Protein AF-A0AAN8K383-F1 (afdb_monomer)

Nearest PDB structures (foldseek):
  5gu7-assembly1_C  TM=5.912E-01  e=1.611E-03  Homo sapiens
  2dj0-assembly1_A  TM=5.798E-01  e=1.601E-02  Homo sapiens
  5gu6-assembly1_A  TM=5.602E-01  e=1.919E-02  Homo sapiens
  5y4t-assembly1_A-2  TM=6.176E-01  e=1.176E-01  Saccharomyces cerevisiae YJM789
  5jyv-assembly1_B  TM=5.868E-01  e=9.808E-02  Thermosynechococcus vestitus BP-1

Organism: Patella caerulea (NCBI:txid87958)

Sequence (182 aa):
MYSIRYNLRQNQKCEEDHGMCSEFITSYVRDHIRLPVTHLTSVLFHTNNNPYKDNDLPVIIALVEPKHLEFNSTFLKILEDIGYEFYNRFMVVTLNVDMYPAWAGQFVPVGYTNTIQGNEESLLYVYPRLCIVNWNDHSHAAFYPSPHTDRTQFIFSKDAISKFLLDFLQQPNDYLIKTEHF

Foldseek 3Di:
DDPPPLPDDPPDDCVVPVPSVVVSVVVVCLLVVAQLEAEDDPCLLPDPVNSCLPLQAWEKEWEAAPVCVPPPHPNVVLSSVVSVVCVSHYHHYYYHCVVPVVVLVFQDFACLVVVVPPPDDFPSPDDGWIWIGGSVGPQKIFIVVHSPDDPVPRDDGSVVVVVVSVVCVVPVPVRIHGTNGD

Structure (mmCIF, N/CA/C/O backbone):
data_AF-A0AAN8K383-F1
#
_entry.id   AF-A0AAN8K383-F1
#
loop_
_atom_site.group_PDB
_atom_site.id
_atom_site.type_symbol
_atom_site.label_atom_id
_atom_site.label_alt_id
_atom_site.label_comp_id
_atom_site.label_asym_id
_atom_site.label_entity_id
_atom_site.label_seq_id
_atom_site.pdbx_PDB_ins_code
_atom_site.Cartn_x
_atom_site.Cartn_y
_atom_site.Cartn_z
_atom_site.occupancy
_atom_site.B_iso_or_equiv
_atom_site.auth_seq_id
_atom_site.auth_comp_id
_atom_site.auth_asym_id
_atom_site.auth_atom_id
_atom_site.pdbx_PDB_model_num
ATOM 1 N N . MET A 1 1 ? -20.132 2.564 1.387 1.00 40.38 1 MET A N 1
ATOM 2 C CA . MET A 1 1 ? -20.267 3.388 2.606 1.00 40.38 1 MET A CA 1
ATOM 3 C C . MET A 1 1 ? -20.806 2.501 3.712 1.00 40.38 1 MET A C 1
ATOM 5 O O . MET A 1 1 ? -21.998 2.247 3.728 1.00 40.38 1 MET A O 1
ATOM 9 N N . TYR A 1 2 ? -19.951 2.027 4.612 1.00 30.97 2 TYR A N 1
ATOM 10 C CA . TYR A 1 2 ? -20.392 1.565 5.927 1.00 30.97 2 TYR A CA 1
ATOM 11 C C . TYR A 1 2 ? -19.515 2.269 6.957 1.00 30.97 2 TYR A C 1
ATOM 13 O O . TYR A 1 2 ? -18.504 1.752 7.403 1.00 30.97 2 TYR A O 1
ATOM 21 N N . SER A 1 3 ? -19.887 3.505 7.299 1.00 35.06 3 SER A N 1
ATOM 22 C CA . SER A 1 3 ? -19.616 3.966 8.657 1.00 35.06 3 SER A CA 1
ATOM 23 C C . SER A 1 3 ? -20.512 3.088 9.520 1.00 35.06 3 SER A C 1
ATOM 25 O O . SER A 1 3 ? -21.735 3.252 9.488 1.00 35.06 3 SER A O 1
ATOM 27 N N . ILE A 1 4 ? -19.935 2.077 10.171 1.00 48.91 4 ILE A N 1
ATOM 28 C CA . ILE A 1 4 ? -20.670 1.291 11.156 1.00 48.91 4 ILE A CA 1
ATOM 29 C C . ILE A 1 4 ? -20.987 2.278 12.276 1.00 48.91 4 ILE A C 1
ATOM 31 O O . ILE A 1 4 ? -20.131 2.662 13.068 1.00 48.91 4 ILE A O 1
ATOM 35 N N . ARG A 1 5 ? -22.219 2.795 12.280 1.00 57.03 5 ARG A N 1
ATOM 36 C CA . ARG A 1 5 ? -22.712 3.594 13.395 1.00 57.03 5 ARG A CA 1
ATOM 37 C C . ARG A 1 5 ? -22.823 2.649 14.577 1.00 57.03 5 ARG A C 1
ATOM 39 O O . ARG A 1 5 ? -23.746 1.841 14.632 1.00 57.03 5 ARG A O 1
ATOM 46 N N . TYR A 1 6 ? -21.883 2.759 15.504 1.00 68.38 6 TYR A N 1
ATOM 47 C CA . TYR A 1 6 ? -21.994 2.122 16.804 1.00 68.38 6 TYR A CA 1
ATOM 48 C C . TYR A 1 6 ? -23.310 2.562 17.448 1.00 68.38 6 TYR A C 1
ATOM 50 O O . TYR A 1 6 ? -23.529 3.750 17.690 1.00 68.38 6 TYR A O 1
ATOM 58 N N . ASN A 1 7 ? -24.223 1.619 17.662 1.00 66.12 7 ASN A N 1
ATOM 59 C CA . ASN A 1 7 ? -25.546 1.913 18.195 1.00 66.12 7 ASN A CA 1
ATOM 60 C C . ASN A 1 7 ? -25.477 2.043 19.723 1.00 66.12 7 ASN A C 1
ATOM 62 O O . ASN A 1 7 ? -25.938 1.172 20.454 1.00 66.12 7 ASN A O 1
ATOM 66 N N . LEU A 1 8 ? -24.847 3.116 20.203 1.00 70.38 8 LEU A N 1
ATOM 67 C CA . LEU A 1 8 ? -24.782 3.449 21.622 1.00 70.38 8 LEU A CA 1
ATOM 68 C C . LEU A 1 8 ? -25.901 4.430 21.968 1.00 70.38 8 LEU A C 1
ATOM 70 O O . LEU A 1 8 ? -25.981 5.527 21.410 1.00 70.38 8 LEU A O 1
ATOM 74 N N . ARG A 1 9 ? -26.761 4.056 22.918 1.00 76.12 9 ARG A N 1
ATOM 75 C CA . ARG A 1 9 ? -27.724 4.999 23.498 1.00 76.12 9 ARG A CA 1
ATOM 76 C C . ARG A 1 9 ? -26.982 5.984 24.397 1.00 76.12 9 ARG A C 1
ATOM 78 O O . ARG A 1 9 ? -25.999 5.638 25.052 1.00 76.12 9 ARG A O 1
ATOM 85 N N . GLN A 1 10 ? -27.464 7.220 24.445 1.00 74.19 10 GLN A N 1
ATOM 86 C CA . GLN A 1 10 ? -26.892 8.241 25.315 1.00 74.19 10 GLN A CA 1
ATOM 87 C C . GLN A 1 10 ? -26.992 7.788 26.784 1.00 74.19 10 GLN A C 1
ATOM 89 O O . GLN A 1 10 ? -28.074 7.428 27.240 1.00 74.19 10 GLN A O 1
ATOM 94 N N . ASN A 1 11 ? -25.866 7.811 27.505 1.00 77.75 11 ASN A N 1
ATOM 95 C CA . ASN A 1 11 ? -25.718 7.366 28.901 1.00 77.75 11 ASN A CA 1
ATOM 96 C C . ASN A 1 11 ? -25.913 5.859 29.169 1.00 77.75 11 ASN A C 1
ATOM 98 O O . ASN A 1 11 ? -26.105 5.486 30.325 1.00 77.75 11 ASN A O 1
ATOM 102 N N . GLN A 1 12 ? -25.842 4.997 28.150 1.00 76.94 12 GLN A N 1
ATOM 103 C CA . GLN A 1 12 ? -25.865 3.545 28.351 1.00 76.94 12 GLN A CA 1
ATOM 104 C C . GLN A 1 12 ? -24.674 3.090 29.209 1.00 76.94 12 GLN A C 1
ATOM 106 O O . GLN A 1 12 ? -23.522 3.390 28.883 1.00 76.94 12 GLN A O 1
ATOM 111 N N . LYS A 1 13 ? -24.948 2.319 30.264 1.00 82.12 13 LYS A N 1
ATOM 112 C CA . LYS A 1 13 ? -23.923 1.613 31.040 1.00 82.12 13 LYS A CA 1
ATOM 113 C C . LYS A 1 13 ? -23.788 0.169 30.563 1.00 82.12 13 LYS A C 1
ATOM 115 O O . LYS A 1 13 ? -24.781 -0.463 30.205 1.00 82.12 13 LYS A O 1
ATOM 120 N N . CYS A 1 14 ? -22.576 -0.379 30.572 1.00 82.06 14 CYS A N 1
ATOM 121 C CA . CYS A 1 14 ? -22.372 -1.763 30.135 1.00 82.06 14 CYS A CA 1
ATOM 122 C C . CYS A 1 14 ? -22.978 -2.786 31.091 1.00 82.06 14 CYS A C 1
ATOM 124 O O . CYS A 1 14 ? -23.376 -3.863 30.662 1.00 82.06 14 CYS A O 1
ATOM 126 N N . GLU A 1 15 ? -23.108 -2.423 32.362 1.00 84.38 15 GLU A N 1
ATOM 127 C CA . GLU A 1 15 ? -23.760 -3.211 33.403 1.00 84.38 15 GLU A CA 1
ATOM 128 C C . GLU A 1 15 ? -25.266 -3.399 33.146 1.00 84.38 15 GLU A C 1
ATOM 130 O O . GLU A 1 15 ? -25.885 -4.290 33.720 1.00 84.38 15 GLU A O 1
ATOM 135 N N . GLU A 1 16 ? -25.868 -2.569 32.287 1.00 84.44 16 GLU A N 1
ATOM 136 C CA . GLU A 1 16 ? -27.292 -2.632 31.940 1.00 84.44 16 GLU A CA 1
ATOM 137 C C . GLU A 1 16 ? -27.561 -3.552 30.737 1.00 84.44 16 GLU A C 1
ATOM 139 O O . GLU A 1 16 ? -28.656 -4.099 30.622 1.00 84.44 16 GLU A O 1
ATOM 144 N N . ASP A 1 17 ? -26.575 -3.742 29.849 1.00 83.19 17 ASP A N 1
ATOM 145 C CA . ASP A 1 17 ? -26.666 -4.637 28.689 1.00 83.19 17 ASP A CA 1
ATOM 146 C C . ASP A 1 17 ? -25.274 -5.124 28.256 1.00 83.19 17 ASP A C 1
ATOM 148 O O . ASP A 1 17 ? -24.559 -4.493 27.469 1.00 83.19 17 ASP A O 1
ATOM 152 N N . HIS A 1 18 ? -24.892 -6.287 28.781 1.00 85.38 18 HIS A N 1
ATOM 153 C CA . HIS A 1 18 ? -23.581 -6.879 28.534 1.00 85.38 18 HIS A CA 1
ATOM 154 C C . HIS A 1 18 ? -23.421 -7.348 27.079 1.00 85.38 18 HIS A C 1
ATOM 156 O O . HIS A 1 18 ? -22.315 -7.301 26.542 1.00 85.38 18 HIS A O 1
ATOM 162 N N . GLY A 1 19 ? -24.507 -7.807 26.444 1.00 84.50 19 GLY A N 1
ATOM 163 C CA . GLY A 1 19 ? -24.477 -8.329 25.077 1.00 84.50 19 GLY A CA 1
ATOM 164 C C . GLY A 1 19 ? -24.179 -7.218 24.080 1.00 84.50 19 GLY A C 1
ATOM 165 O O . GLY A 1 19 ? -23.214 -7.306 23.321 1.00 84.50 19 GLY A O 1
ATOM 166 N N . MET A 1 20 ? -24.934 -6.122 24.165 1.00 82.56 20 MET A N 1
ATOM 167 C CA . MET A 1 20 ? -24.735 -4.965 23.296 1.00 82.56 20 MET A CA 1
ATOM 168 C C . MET A 1 20 ? -23.380 -4.286 23.539 1.00 82.56 20 MET A C 1
ATOM 170 O O . MET A 1 20 ? -22.695 -3.936 22.578 1.00 82.56 20 MET A O 1
ATOM 174 N N . CYS A 1 21 ? -22.924 -4.173 24.795 1.00 85.19 21 CYS A N 1
ATOM 175 C CA . CYS A 1 21 ? -21.574 -3.666 25.061 1.00 85.19 21 CYS A CA 1
ATOM 176 C C . CYS A 1 21 ? -20.477 -4.576 24.496 1.00 85.19 21 CYS A C 1
ATOM 178 O O . CYS A 1 21 ? -19.500 -4.073 23.943 1.00 85.19 21 CYS A O 1
ATOM 180 N N . SER A 1 22 ? -20.629 -5.900 24.588 1.00 85.38 22 SER A N 1
ATOM 181 C CA . SER A 1 22 ? -19.680 -6.842 23.988 1.00 85.38 22 SER A CA 1
ATOM 182 C C . SER A 1 22 ? -19.631 -6.695 22.465 1.00 85.38 22 SER A C 1
ATOM 184 O O . SER A 1 22 ? -18.544 -6.657 21.887 1.00 85.38 22 SER A O 1
ATOM 186 N N . GLU A 1 23 ? -20.781 -6.568 21.800 1.00 83.38 23 GLU A N 1
ATOM 187 C CA . GLU A 1 23 ? -20.857 -6.330 20.352 1.00 83.38 23 GLU A CA 1
ATOM 188 C C . GLU A 1 23 ? -20.237 -4.991 19.949 1.00 83.38 23 GLU A C 1
ATOM 190 O O . GLU A 1 23 ? -19.495 -4.928 18.963 1.00 83.38 23 GLU A O 1
ATOM 195 N N . PHE A 1 24 ? -20.487 -3.935 20.728 1.00 84.44 24 PHE A N 1
ATOM 196 C CA . PHE A 1 24 ? -19.882 -2.625 20.523 1.00 84.44 24 PHE A CA 1
ATOM 197 C C . PHE A 1 24 ? -18.359 -2.690 20.642 1.00 84.44 24 PHE A C 1
ATOM 199 O O . PHE A 1 24 ? -17.670 -2.300 19.705 1.00 84.44 24 PHE A O 1
ATOM 206 N N . ILE A 1 25 ? -17.829 -3.211 21.755 1.00 83.75 25 ILE A N 1
ATOM 207 C CA . ILE A 1 25 ? -16.381 -3.311 21.984 1.00 83.75 25 ILE A CA 1
ATOM 208 C C . ILE A 1 25 ? -15.742 -4.158 20.887 1.00 83.75 25 ILE A C 1
ATOM 210 O O . ILE A 1 25 ? -14.715 -3.772 20.339 1.00 83.75 25 ILE A O 1
ATOM 214 N N . THR A 1 26 ? -16.361 -5.283 20.524 1.00 82.44 26 THR A N 1
ATOM 215 C CA . THR A 1 26 ? -15.838 -6.158 19.469 1.00 82.44 26 THR A CA 1
ATOM 216 C C . THR A 1 26 ? -15.795 -5.438 18.124 1.00 82.44 26 THR A C 1
ATOM 218 O O . THR A 1 26 ? -14.784 -5.511 17.433 1.00 82.44 26 THR A O 1
ATOM 221 N N . SER A 1 27 ? -16.861 -4.722 17.760 1.00 77.00 27 SER A N 1
ATOM 222 C CA . SER A 1 27 ? -16.920 -3.943 16.517 1.00 77.00 27 SER A CA 1
ATOM 223 C C . SER A 1 27 ? -15.907 -2.798 16.524 1.00 77.00 27 SER A C 1
ATOM 225 O O . SER A 1 27 ? -15.136 -2.656 15.584 1.00 77.00 27 SER A O 1
ATOM 227 N N . TYR A 1 28 ? -15.833 -2.036 17.617 1.00 80.75 28 TYR A N 1
ATOM 228 C CA . TYR A 1 28 ? -14.876 -0.944 17.776 1.00 80.75 28 TYR A CA 1
ATOM 229 C C . TYR A 1 28 ? -13.433 -1.438 17.666 1.00 80.75 28 TYR A C 1
ATOM 231 O O . TYR A 1 28 ? -12.641 -0.871 16.917 1.00 80.75 28 TYR A O 1
ATOM 239 N N . VAL A 1 29 ? -13.094 -2.517 18.380 1.00 81.12 29 VAL A N 1
ATOM 240 C CA . VAL A 1 29 ? -11.767 -3.131 18.307 1.00 81.12 29 VAL A CA 1
ATOM 241 C C . VAL A 1 29 ? -11.497 -3.610 16.889 1.00 81.12 29 VAL A C 1
ATOM 243 O O . VAL A 1 29 ? -10.443 -3.282 16.371 1.00 81.12 29 VAL A O 1
ATOM 246 N N . ARG A 1 30 ? -12.422 -4.310 16.221 1.00 74.88 30 ARG A N 1
ATOM 247 C CA . ARG A 1 30 ? -12.230 -4.738 14.821 1.00 74.88 30 ARG A CA 1
ATOM 248 C C . ARG A 1 30 ? -11.945 -3.570 13.881 1.00 74.88 30 ARG A C 1
ATOM 250 O O . ARG A 1 30 ? -11.026 -3.667 13.075 1.00 74.88 30 ARG A O 1
ATOM 257 N N . ASP A 1 31 ? -12.662 -2.465 14.037 1.00 70.00 31 ASP A N 1
ATOM 258 C CA . ASP A 1 31 ? -12.496 -1.289 13.181 1.00 70.00 31 ASP A CA 1
ATOM 259 C C . ASP A 1 31 ? -11.184 -0.525 13.460 1.00 70.00 31 ASP A C 1
ATOM 261 O O . ASP A 1 31 ? -10.695 0.186 12.586 1.00 70.00 31 ASP A O 1
ATOM 265 N N . HIS A 1 32 ? -10.597 -0.673 14.658 1.00 75.50 32 HIS A N 1
ATOM 266 C CA . HIS A 1 32 ? -9.439 0.114 15.121 1.00 75.50 32 HIS A CA 1
ATOM 267 C C . HIS A 1 32 ? -8.211 -0.730 15.506 1.00 75.50 32 HIS A C 1
ATOM 269 O O . HIS A 1 32 ? -7.2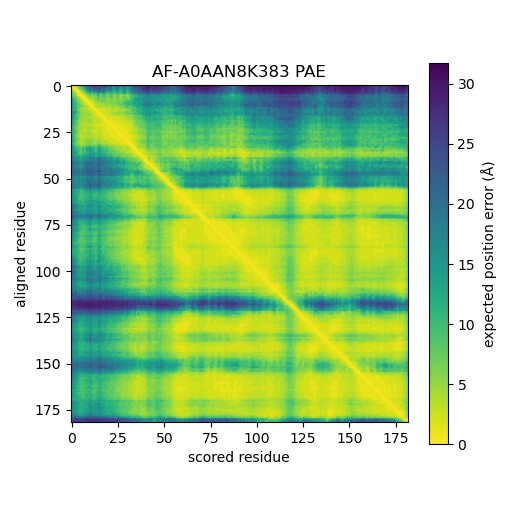17 -0.193 15.991 1.00 75.50 32 HIS A O 1
ATOM 275 N N . ILE A 1 33 ? -8.244 -2.049 15.301 1.00 77.56 33 ILE A N 1
ATOM 276 C CA . ILE A 1 33 ? -7.134 -2.957 15.641 1.00 77.56 33 ILE A CA 1
ATOM 277 C C . ILE A 1 33 ? -5.896 -2.697 14.777 1.00 77.56 33 ILE A C 1
ATOM 279 O O . ILE A 1 33 ? -4.781 -3.061 15.146 1.00 77.56 33 ILE A O 1
ATOM 283 N N . ARG A 1 34 ? -6.088 -2.073 13.611 1.00 75.25 34 ARG A N 1
ATOM 284 C CA . ARG A 1 34 ? -5.037 -1.838 12.629 1.00 75.25 34 ARG A CA 1
ATOM 285 C C . ARG A 1 34 ? -4.276 -0.556 12.936 1.00 75.25 34 ARG A C 1
ATOM 287 O O . ARG A 1 34 ? 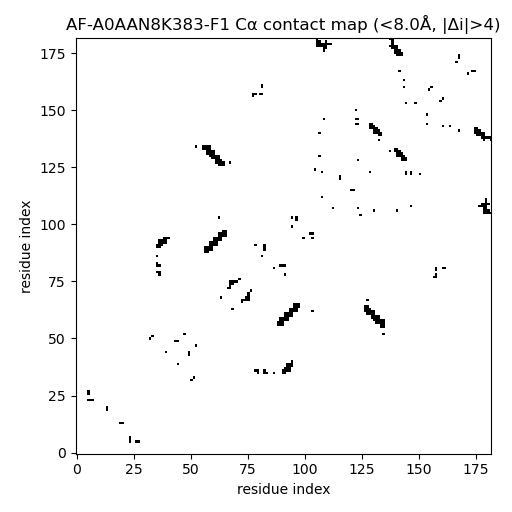-4.868 0.516 13.048 1.00 75.25 34 ARG A O 1
ATOM 294 N N . LEU A 1 35 ? -2.951 -0.642 12.957 1.00 81.31 35 LEU A N 1
ATOM 295 C CA . LEU A 1 35 ? -2.110 0.550 12.927 1.00 81.31 35 LEU A CA 1
ATOM 296 C C . LEU A 1 35 ? -2.244 1.259 11.565 1.00 81.31 35 LEU A C 1
ATOM 298 O O . LEU A 1 35 ? -2.378 0.583 10.543 1.00 81.31 35 LEU A O 1
ATOM 302 N N . PRO A 1 36 ? -2.178 2.601 11.509 1.00 81.62 36 PRO A N 1
ATOM 303 C CA . PRO A 1 36 ? -2.209 3.347 10.249 1.00 81.62 36 PRO A CA 1
ATOM 304 C C . PRO A 1 36 ? -1.191 2.836 9.227 1.00 81.62 36 PRO A C 1
ATOM 306 O O . PRO A 1 36 ? -1.518 2.723 8.050 1.00 81.62 36 PRO A O 1
ATOM 309 N N . VAL A 1 37 ? -0.000 2.456 9.703 1.00 83.12 37 VAL A N 1
ATOM 310 C CA . VAL A 1 37 ? 1.044 1.766 8.942 1.00 83.12 37 VAL A CA 1
ATOM 311 C C . VAL A 1 37 ? 1.487 0.540 9.736 1.00 83.12 37 VAL A C 1
ATOM 313 O O . VAL A 1 37 ? 1.820 0.646 10.914 1.00 83.12 37 VAL A O 1
ATOM 316 N N . THR A 1 38 ? 1.489 -0.632 9.104 1.00 85.12 38 THR A N 1
ATOM 317 C CA . THR A 1 38 ? 1.913 -1.894 9.732 1.00 85.12 38 THR A CA 1
ATOM 318 C C . THR A 1 38 ? 3.186 -2.429 9.074 1.00 85.12 38 THR A C 1
ATOM 320 O O . THR A 1 38 ? 3.345 -2.372 7.861 1.00 85.12 38 THR A O 1
ATOM 323 N N . HIS A 1 39 ? 4.118 -2.988 9.841 1.00 81.62 39 HIS A N 1
ATOM 324 C CA . HIS A 1 39 ? 5.274 -3.670 9.253 1.00 81.62 39 HIS A CA 1
ATOM 325 C C . HIS A 1 39 ? 4.887 -5.082 8.814 1.00 81.62 39 HIS A C 1
ATOM 327 O O . HIS A 1 39 ? 4.465 -5.899 9.635 1.00 81.62 39 HIS A O 1
ATOM 333 N N . LEU A 1 40 ? 5.031 -5.378 7.523 1.00 75.06 40 LEU A N 1
ATOM 334 C CA . LEU A 1 40 ? 4.766 -6.703 6.993 1.00 75.06 40 LEU A CA 1
ATOM 335 C C . LEU A 1 40 ? 5.961 -7.614 7.270 1.00 75.06 40 LEU A C 1
ATOM 337 O O . LEU A 1 40 ? 7.097 -7.345 6.879 1.00 75.06 40 LEU A O 1
ATOM 341 N N . THR A 1 41 ? 5.680 -8.730 7.929 1.00 70.19 41 THR A N 1
ATOM 342 C CA . THR A 1 41 ? 6.604 -9.857 8.045 1.00 70.19 41 THR A CA 1
ATOM 343 C C . THR A 1 41 ? 6.068 -11.011 7.208 1.00 70.19 41 THR A C 1
ATOM 345 O O . THR A 1 41 ? 4.859 -11.104 6.978 1.00 70.19 41 THR A O 1
ATOM 348 N N . SER A 1 42 ? 6.944 -11.928 6.793 1.00 65.00 42 SER A N 1
ATOM 349 C CA . SER A 1 42 ? 6.528 -13.146 6.077 1.00 65.00 42 SER A CA 1
ATOM 350 C C . SER A 1 42 ? 5.415 -13.914 6.820 1.00 65.00 42 SER A C 1
ATOM 352 O O . SER A 1 42 ? 4.475 -14.412 6.201 1.00 65.00 42 SER A O 1
ATOM 354 N N . VAL A 1 43 ? 5.455 -13.926 8.158 1.00 62.09 43 VAL A N 1
ATOM 355 C CA . VAL A 1 43 ? 4.458 -14.591 9.015 1.00 62.09 43 VAL A CA 1
ATOM 356 C C . VAL A 1 43 ? 3.078 -13.926 8.931 1.00 62.09 43 VAL A C 1
ATOM 358 O O . VAL A 1 43 ? 2.063 -14.621 8.881 1.00 62.09 43 VAL A O 1
ATOM 361 N N . LEU A 1 44 ? 3.011 -12.592 8.883 1.00 63.28 44 LEU A N 1
ATOM 362 C CA . LEU A 1 44 ? 1.735 -11.865 8.810 1.00 63.28 44 LEU A CA 1
ATOM 363 C C . LEU A 1 44 ? 1.025 -12.050 7.463 1.00 63.28 44 LEU A C 1
ATOM 365 O O . LEU A 1 44 ? -0.201 -12.018 7.409 1.00 63.28 44 LEU A O 1
ATOM 369 N N . PHE A 1 45 ? 1.769 -12.269 6.380 1.00 61.28 45 PHE A N 1
ATOM 370 C CA . PHE A 1 45 ? 1.186 -12.407 5.045 1.00 61.28 45 PHE A CA 1
ATOM 371 C C . PHE A 1 45 ? 0.566 -13.796 4.798 1.00 61.28 45 PHE A C 1
ATOM 373 O O . PHE A 1 45 ? -0.440 -13.908 4.107 1.00 61.28 45 PHE A O 1
ATOM 380 N N . HIS A 1 46 ? 1.122 -14.860 5.392 1.00 56.44 46 HIS A N 1
ATOM 381 C CA . HIS A 1 46 ? 0.658 -16.242 5.171 1.00 56.44 46 HIS A CA 1
ATOM 382 C C . HIS A 1 46 ? -0.274 -16.802 6.248 1.00 56.44 46 HIS A C 1
ATOM 384 O O . HIS A 1 46 ? -0.742 -17.938 6.142 1.00 56.44 46 HIS A O 1
ATOM 390 N N . THR A 1 47 ? -0.544 -16.050 7.310 1.00 57.75 47 THR A N 1
ATOM 391 C CA . THR A 1 47 ? -1.416 -16.528 8.381 1.00 57.75 47 THR A CA 1
ATOM 392 C C . THR A 1 47 ? -2.881 -16.304 8.017 1.00 57.75 47 THR A C 1
ATOM 394 O O . THR A 1 47 ? -3.346 -15.181 7.863 1.00 57.75 47 THR A O 1
ATOM 397 N N . ASN A 1 48 ? -3.654 -17.393 7.951 1.00 55.75 48 ASN A N 1
ATOM 398 C CA . ASN A 1 48 ? -5.118 -17.331 7.822 1.00 55.75 48 ASN A CA 1
ATOM 399 C C . ASN A 1 48 ? -5.800 -16.598 8.989 1.00 55.75 48 ASN A C 1
ATOM 401 O O . ASN A 1 48 ? -6.947 -16.191 8.846 1.00 55.75 48 ASN A O 1
ATOM 405 N N . ASN A 1 49 ? -5.083 -16.419 10.102 1.00 55.78 49 ASN A N 1
ATOM 406 C CA . ASN A 1 49 ? -5.502 -15.651 11.272 1.00 55.78 49 ASN A CA 1
ATOM 407 C C . ASN A 1 49 ? -5.053 -14.184 11.207 1.00 55.78 49 ASN A C 1
ATOM 409 O O . ASN A 1 49 ? -4.983 -13.529 12.245 1.00 55.78 49 ASN A O 1
ATOM 413 N N . ASN A 1 50 ? -4.682 -13.673 10.028 1.00 64.06 50 ASN A N 1
ATOM 414 C CA . ASN A 1 50 ? -4.373 -12.261 9.890 1.00 64.06 50 ASN A CA 1
ATOM 415 C C . ASN A 1 50 ? -5.639 -11.452 10.249 1.00 64.06 50 ASN A C 1
ATOM 417 O O . ASN A 1 50 ? -6.644 -11.575 9.544 1.00 64.06 50 ASN A O 1
ATOM 421 N N . PRO A 1 51 ? -5.607 -10.625 11.314 1.00 62.78 51 PRO A N 1
ATOM 422 C CA . PRO A 1 51 ? -6.775 -9.876 11.780 1.00 62.78 51 PRO A CA 1
ATOM 423 C C . PRO A 1 51 ? -7.283 -8.853 10.754 1.00 62.78 51 PRO A C 1
ATOM 425 O O . PRO A 1 51 ? -8.350 -8.279 10.937 1.00 62.78 51 PRO A O 1
ATOM 428 N N . TYR A 1 52 ? -6.528 -8.617 9.680 1.00 62.97 52 TYR A N 1
ATOM 429 C CA . TYR A 1 52 ? -6.854 -7.687 8.607 1.00 62.97 52 TYR A CA 1
ATOM 430 C C . TYR A 1 52 ? -7.493 -8.356 7.380 1.00 62.97 52 TYR A C 1
ATOM 432 O O . TYR A 1 52 ? -7.920 -7.649 6.470 1.00 62.97 52 TYR A O 1
ATOM 440 N N . LYS A 1 53 ? -7.573 -9.695 7.349 1.00 62.66 53 LYS A N 1
ATOM 441 C CA . LYS A 1 53 ? -8.096 -10.476 6.215 1.00 62.66 53 LYS A CA 1
ATOM 442 C C . LYS A 1 53 ? -9.556 -10.149 5.878 1.00 62.66 53 LYS A C 1
ATOM 444 O O . LYS A 1 53 ? -9.927 -10.191 4.713 1.00 62.66 53 LYS A O 1
ATOM 449 N N . ASP A 1 54 ? -10.353 -9.787 6.880 1.00 62.28 54 ASP A N 1
ATOM 450 C CA . ASP A 1 54 ? -11.796 -9.563 6.727 1.00 62.28 54 ASP A CA 1
ATOM 451 C C . ASP A 1 54 ? -12.153 -8.170 6.177 1.00 62.28 54 ASP A C 1
ATOM 453 O O . ASP A 1 54 ? -13.326 -7.880 5.952 1.00 62.28 54 ASP A O 1
ATOM 457 N N . ASN A 1 55 ? -11.168 -7.288 5.966 1.00 66.62 55 ASN A N 1
ATOM 458 C CA . ASN A 1 55 ? -11.444 -5.893 5.621 1.00 66.62 55 ASN A CA 1
ATOM 459 C C . ASN A 1 55 ? -11.661 -5.636 4.119 1.00 66.62 55 ASN A C 1
ATOM 461 O O . ASN A 1 55 ? -12.056 -4.525 3.781 1.00 66.62 55 ASN A O 1
ATOM 465 N N . ASP A 1 56 ? -11.409 -6.599 3.219 1.00 76.44 56 ASP A N 1
ATOM 466 C CA . ASP A 1 56 ? -11.522 -6.465 1.744 1.00 76.44 56 ASP A CA 1
ATOM 467 C C . ASP A 1 56 ? -10.855 -5.200 1.142 1.00 76.44 56 ASP A C 1
ATOM 469 O O . ASP A 1 56 ? -11.060 -4.850 -0.023 1.00 76.44 56 ASP A O 1
ATOM 473 N N . LEU A 1 57 ? -10.024 -4.499 1.921 1.00 86.69 57 LEU A N 1
ATOM 474 C CA . LEU A 1 57 ? -9.370 -3.268 1.507 1.00 86.69 57 LEU A CA 1
ATOM 475 C C . LEU A 1 57 ? -8.137 -3.598 0.658 1.00 86.69 57 LEU A C 1
ATOM 477 O O . LEU A 1 57 ? -7.359 -4.485 1.027 1.00 86.69 57 LEU A O 1
ATOM 481 N N . PRO A 1 58 ? -7.887 -2.844 -0.426 1.00 91.06 58 PRO A N 1
ATOM 482 C CA . PRO A 1 58 ? -6.626 -2.928 -1.145 1.00 91.06 58 PRO A CA 1
ATOM 483 C C . PRO A 1 58 ? -5.450 -2.587 -0.220 1.00 91.06 58 PRO A C 1
ATOM 485 O O . PRO A 1 58 ? -5.541 -1.731 0.668 1.00 91.06 58 PRO A O 1
ATOM 488 N N . VAL A 1 59 ? -4.327 -3.264 -0.432 1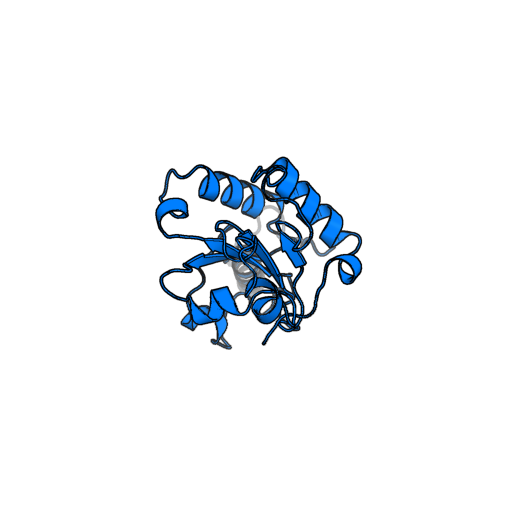.00 90.44 59 VAL A N 1
ATOM 489 C CA . VAL A 1 59 ? -3.122 -3.160 0.389 1.00 90.44 59 VAL A CA 1
ATOM 490 C C . VAL A 1 59 ? -2.071 -2.349 -0.348 1.00 90.44 59 VAL A C 1
ATOM 492 O O . VAL A 1 59 ? -1.597 -2.750 -1.406 1.00 90.44 59 VAL A O 1
ATOM 495 N N . ILE A 1 60 ? -1.674 -1.226 0.241 1.00 93.69 60 ILE A N 1
ATOM 496 C CA . ILE A 1 60 ? -0.486 -0.468 -0.134 1.00 93.69 60 ILE A CA 1
ATOM 497 C C . ILE A 1 60 ? 0.715 -1.144 0.521 1.00 93.69 60 ILE A C 1
ATOM 499 O O . ILE A 1 60 ? 0.872 -1.096 1.739 1.00 93.69 60 ILE A O 1
ATOM 503 N N . ILE A 1 61 ? 1.579 -1.747 -0.284 1.00 93.00 61 ILE A N 1
ATOM 504 C CA . ILE A 1 61 ? 2.861 -2.310 0.127 1.00 93.00 61 ILE A CA 1
ATOM 505 C C . ILE A 1 61 ? 3.954 -1.301 -0.221 1.00 93.00 61 ILE A C 1
ATOM 507 O O . ILE A 1 61 ? 4.279 -1.091 -1.389 1.00 93.00 61 ILE A O 1
ATOM 511 N N . ALA A 1 62 ? 4.537 -0.681 0.797 1.00 94.62 62 ALA A N 1
ATOM 512 C CA . ALA A 1 62 ? 5.712 0.163 0.675 1.00 94.62 62 ALA A CA 1
ATOM 513 C C . ALA A 1 62 ? 6.985 -0.690 0.737 1.00 94.62 62 ALA A C 1
ATOM 515 O O . ALA A 1 62 ? 7.360 -1.175 1.804 1.00 94.62 62 ALA A O 1
ATOM 516 N N . LEU A 1 63 ? 7.657 -0.861 -0.400 1.00 93.06 63 LEU A N 1
ATOM 517 C CA . LEU A 1 63 ? 8.939 -1.553 -0.496 1.00 93.06 63 LEU A CA 1
ATOM 518 C C . LEU A 1 63 ? 10.065 -0.564 -0.223 1.00 93.06 63 LEU A C 1
ATOM 520 O O . LEU A 1 63 ? 10.219 0.425 -0.946 1.00 93.06 63 LEU A O 1
ATOM 524 N N . VAL A 1 64 ? 10.818 -0.812 0.845 1.00 93.38 64 VAL A N 1
ATOM 525 C CA . VAL A 1 64 ? 11.745 0.171 1.406 1.00 93.38 64 VAL A CA 1
ATOM 526 C C . VAL A 1 64 ? 13.014 -0.457 1.966 1.00 93.38 64 VAL A C 1
ATOM 528 O O . VAL A 1 64 ? 12.995 -1.556 2.520 1.00 93.38 64 VAL A O 1
ATOM 531 N N . GLU A 1 65 ? 14.114 0.286 1.873 1.00 92.81 65 GLU A N 1
ATOM 532 C CA . GLU A 1 65 ? 15.358 -0.017 2.585 1.00 92.81 65 GLU A CA 1
ATOM 533 C C . GLU A 1 65 ? 15.245 0.355 4.079 1.00 92.81 65 GLU A C 1
ATOM 535 O O . GLU A 1 65 ? 14.524 1.301 4.422 1.00 92.81 65 GLU A O 1
ATOM 540 N N . PRO A 1 66 ? 15.998 -0.309 4.979 1.00 89.69 66 PRO A N 1
ATOM 541 C CA . PRO A 1 66 ? 15.931 -0.084 6.426 1.00 89.69 66 PRO A CA 1
ATOM 542 C C . PRO A 1 66 ? 16.104 1.38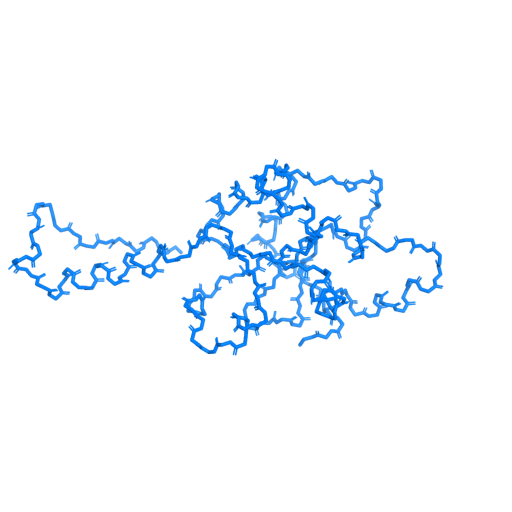0 6.850 1.00 89.69 66 PRO A C 1
ATOM 544 O O . PRO A 1 66 ? 15.402 1.845 7.744 1.00 89.69 66 PRO A O 1
ATOM 547 N N . LYS A 1 67 ? 16.984 2.132 6.175 1.00 89.88 67 LYS A N 1
ATOM 548 C CA . LYS A 1 67 ? 17.245 3.557 6.460 1.00 89.88 67 LYS A CA 1
ATOM 549 C C . LYS A 1 67 ? 15.992 4.437 6.334 1.00 89.88 67 LYS A C 1
ATOM 551 O O . LYS A 1 67 ? 15.869 5.464 6.994 1.00 89.88 67 LYS A O 1
ATOM 556 N N . HIS A 1 68 ? 15.039 4.034 5.489 1.00 89.00 68 HIS A N 1
ATOM 557 C CA . HIS A 1 68 ? 13.770 4.737 5.290 1.00 89.00 68 HIS A CA 1
ATOM 558 C C . HIS A 1 68 ? 12.692 4.328 6.303 1.00 89.00 68 HIS A C 1
ATOM 560 O O . HIS A 1 68 ? 11.613 4.907 6.294 1.00 89.00 68 HIS A O 1
ATOM 566 N N . LEU A 1 69 ? 12.967 3.358 7.179 1.00 87.69 69 LEU A N 1
ATOM 567 C CA . LEU A 1 69 ? 12.079 2.934 8.267 1.00 87.69 69 LEU A CA 1
ATOM 568 C C . LEU A 1 69 ? 12.504 3.479 9.633 1.00 87.69 69 LEU A C 1
ATOM 570 O O . LEU A 1 69 ? 11.864 3.190 10.641 1.00 87.69 69 LEU A O 1
ATOM 574 N N . GLU A 1 70 ? 13.571 4.273 9.689 1.00 89.25 70 GLU A N 1
ATOM 575 C CA . GLU A 1 70 ? 13.974 4.938 10.921 1.00 89.25 70 GLU A CA 1
ATOM 576 C C . GLU A 1 70 ? 12.878 5.902 11.397 1.00 89.25 70 GLU A C 1
ATOM 578 O O . GLU A 1 70 ? 12.256 6.603 10.592 1.00 89.25 70 GLU A O 1
ATOM 583 N N . PHE A 1 71 ? 12.686 5.973 12.719 1.00 78.56 71 PHE A N 1
ATOM 584 C CA . PHE A 1 71 ? 11.596 6.694 13.397 1.00 78.56 71 PHE A CA 1
ATOM 585 C C . PHE A 1 71 ? 11.413 8.155 12.946 1.00 78.56 71 PHE A C 1
ATOM 587 O O . PHE A 1 71 ? 10.315 8.697 12.997 1.00 78.56 71 PHE A O 1
ATOM 594 N N . ASN A 1 72 ? 12.481 8.811 12.490 1.00 83.94 72 ASN A N 1
ATOM 595 C CA . ASN A 1 72 ? 12.444 10.210 12.068 1.00 83.94 72 ASN A CA 1
ATOM 596 C C . ASN A 1 72 ? 12.592 10.429 10.564 1.00 83.94 72 ASN A C 1
ATOM 598 O O . ASN A 1 72 ? 12.665 11.585 10.136 1.00 83.94 72 ASN A O 1
ATOM 602 N N . SER A 1 73 ? 12.621 9.359 9.771 1.00 91.75 73 SER A N 1
ATOM 603 C CA . SER A 1 73 ? 12.749 9.475 8.325 1.00 91.75 73 SER A CA 1
ATOM 604 C C . SER A 1 73 ? 11.563 10.247 7.734 1.00 91.75 73 SER A C 1
ATOM 606 O O . SER A 1 73 ? 10.403 10.062 8.113 1.00 91.75 73 SER A O 1
ATOM 608 N N . THR A 1 74 ? 11.852 11.136 6.781 1.00 91.88 74 THR A N 1
ATOM 609 C CA . THR A 1 74 ? 10.813 11.893 6.065 1.00 91.88 74 THR A CA 1
ATOM 610 C C . THR A 1 74 ? 9.838 10.956 5.355 1.00 91.88 74 THR A C 1
ATOM 612 O O . THR A 1 74 ? 8.642 11.226 5.316 1.00 91.88 74 THR A O 1
ATOM 615 N N . PHE A 1 75 ? 10.342 9.831 4.841 1.00 91.69 75 PHE A N 1
ATOM 616 C CA . PHE A 1 75 ? 9.530 8.807 4.196 1.00 91.69 75 PHE A CA 1
ATOM 617 C C . PHE A 1 75 ? 8.460 8.245 5.138 1.00 91.69 75 PHE A C 1
ATOM 619 O O . PHE A 1 75 ? 7.283 8.251 4.783 1.00 91.69 75 PHE A O 1
ATOM 626 N N . LEU A 1 76 ? 8.852 7.790 6.335 1.00 91.62 76 LEU A N 1
ATOM 627 C CA . LEU A 1 76 ? 7.919 7.156 7.262 1.00 91.62 76 LEU A CA 1
ATOM 628 C C . LEU A 1 76 ? 6.831 8.136 7.709 1.00 91.62 76 LEU A C 1
ATOM 630 O O . LEU A 1 76 ? 5.664 7.770 7.707 1.00 91.62 76 LEU A O 1
ATOM 634 N N . LYS A 1 77 ? 7.188 9.400 7.966 1.00 93.25 77 LYS A N 1
ATOM 635 C CA . LYS A 1 77 ? 6.221 10.459 8.307 1.00 93.25 77 LYS A CA 1
ATOM 636 C C . LYS A 1 77 ? 5.192 10.690 7.200 1.00 93.25 77 LYS A C 1
ATOM 638 O O . LYS A 1 77 ? 4.004 10.802 7.480 1.00 93.25 77 LYS A O 1
ATOM 643 N N . ILE A 1 78 ? 5.633 10.728 5.939 1.00 94.75 78 ILE A N 1
ATOM 644 C CA . ILE A 1 78 ? 4.720 10.831 4.791 1.00 94.75 78 ILE A CA 1
ATOM 645 C C . ILE A 1 78 ? 3.801 9.606 4.736 1.00 94.75 78 ILE A C 1
ATOM 647 O O . ILE A 1 78 ? 2.602 9.747 4.510 1.00 94.75 78 ILE A O 1
ATOM 651 N N . LEU A 1 79 ? 4.344 8.407 4.946 1.00 94.56 79 LEU A N 1
ATOM 652 C CA . LEU A 1 79 ? 3.565 7.176 4.883 1.00 94.56 79 LEU A CA 1
ATOM 653 C C . LEU A 1 79 ? 2.546 7.069 6.028 1.00 94.56 79 LEU A C 1
ATOM 655 O O . LEU A 1 79 ? 1.436 6.597 5.800 1.00 94.56 79 LEU A O 1
ATOM 659 N N . GLU A 1 80 ? 2.890 7.532 7.231 1.00 93.38 80 GLU A N 1
ATOM 660 C CA . GLU A 1 80 ? 1.974 7.630 8.373 1.00 93.38 80 GLU A CA 1
ATOM 661 C C . GLU A 1 80 ? 0.824 8.594 8.086 1.00 93.38 80 GLU A C 1
ATOM 663 O O . GLU A 1 80 ? -0.337 8.227 8.262 1.00 93.38 80 GLU A O 1
ATOM 668 N N . ASP A 1 81 ? 1.131 9.783 7.566 1.00 94.75 81 ASP A N 1
ATOM 669 C CA . ASP A 1 81 ? 0.137 10.761 7.124 1.00 94.75 81 ASP A CA 1
ATOM 670 C C . ASP A 1 81 ? -0.843 10.161 6.105 1.00 94.75 81 ASP A C 1
ATOM 672 O O . ASP A 1 81 ? -2.059 10.321 6.237 1.00 94.75 81 ASP A O 1
ATOM 676 N N . ILE A 1 82 ? -0.320 9.431 5.114 1.00 95.19 82 ILE A N 1
ATOM 677 C CA . ILE A 1 82 ? -1.124 8.695 4.131 1.00 95.19 82 ILE A CA 1
ATOM 678 C C . ILE A 1 82 ? -1.956 7.603 4.815 1.00 95.19 82 ILE A C 1
ATOM 680 O O . ILE A 1 82 ? -3.144 7.464 4.529 1.00 95.19 82 ILE A O 1
ATOM 684 N N . GLY A 1 83 ? -1.367 6.849 5.746 1.00 92.12 83 GLY A N 1
ATOM 685 C CA . GLY A 1 83 ? -2.052 5.809 6.511 1.00 92.12 83 GLY A CA 1
ATOM 686 C C . GLY A 1 83 ? -3.241 6.338 7.312 1.00 92.12 83 GLY A C 1
ATOM 687 O O . GLY A 1 83 ? -4.284 5.685 7.354 1.00 92.12 83 GLY A O 1
ATOM 688 N N . TYR A 1 84 ? -3.125 7.534 7.894 1.00 91.88 84 TYR A N 1
ATOM 689 C CA . TYR A 1 84 ? -4.236 8.210 8.566 1.00 91.88 84 TYR A CA 1
ATOM 690 C C . TYR A 1 84 ? -5.282 8.734 7.576 1.00 91.88 84 TYR A C 1
ATOM 692 O O . TYR A 1 84 ? -6.475 8.483 7.748 1.00 91.88 84 TYR A O 1
ATOM 700 N N . GLU A 1 85 ? -4.859 9.435 6.522 1.00 94.50 85 GLU A N 1
ATOM 701 C CA . GLU A 1 85 ? -5.761 10.044 5.532 1.00 94.50 85 GLU A CA 1
ATOM 702 C C . GLU A 1 85 ? -6.594 8.999 4.770 1.00 94.50 85 GLU A C 1
ATOM 704 O O . GLU A 1 85 ? -7.760 9.221 4.427 1.00 94.50 85 GLU A O 1
ATOM 709 N N . PHE A 1 86 ? -6.011 7.828 4.523 1.00 93.12 86 PHE A N 1
ATOM 710 C CA . PHE A 1 86 ? -6.615 6.751 3.748 1.00 93.12 86 PHE A CA 1
ATOM 711 C C . PHE A 1 86 ? -6.995 5.530 4.589 1.00 93.12 86 PHE A C 1
ATOM 713 O O . PHE A 1 86 ? -7.269 4.467 4.027 1.00 93.12 86 PHE A O 1
ATOM 720 N N . TYR A 1 87 ? -7.086 5.684 5.913 1.00 88.50 87 TYR A N 1
ATOM 721 C CA . TYR A 1 87 ? -7.286 4.578 6.850 1.00 88.50 87 TYR A CA 1
ATOM 722 C C . TYR A 1 87 ? -8.458 3.658 6.458 1.00 88.50 87 TYR A C 1
ATOM 724 O O . TYR A 1 87 ? -8.305 2.446 6.346 1.00 88.50 87 TYR A O 1
ATOM 732 N N . ASN A 1 88 ? -9.609 4.229 6.105 1.00 86.75 88 ASN A N 1
ATOM 733 C CA . ASN A 1 88 ? -10.807 3.456 5.744 1.00 86.75 88 ASN A CA 1
ATOM 734 C C . ASN A 1 88 ? -10.861 3.013 4.269 1.00 86.75 88 ASN A C 1
ATOM 736 O O . ASN A 1 88 ? -11.906 2.561 3.807 1.00 86.75 88 ASN A O 1
ATOM 740 N N . ARG A 1 89 ? -9.792 3.227 3.493 1.00 91.25 89 ARG A N 1
ATOM 741 C CA . ARG A 1 89 ? -9.764 2.992 2.036 1.00 91.25 89 ARG A CA 1
ATOM 742 C C . ARG A 1 89 ? -8.659 2.040 1.601 1.00 91.25 89 ARG A C 1
ATOM 744 O O . ARG A 1 89 ? -8.830 1.346 0.608 1.00 91.25 89 ARG A O 1
ATOM 751 N N . PHE A 1 90 ? -7.562 1.994 2.347 1.00 91.00 90 PHE A N 1
ATOM 752 C CA . PHE A 1 90 ? -6.431 1.116 2.084 1.00 91.00 90 PHE A CA 1
ATOM 753 C C . PHE A 1 90 ? -5.891 0.535 3.382 1.00 91.00 90 PHE A C 1
ATOM 755 O O . PHE A 1 90 ? -6.058 1.129 4.445 1.00 91.00 90 PHE A O 1
ATOM 762 N N . MET A 1 91 ? 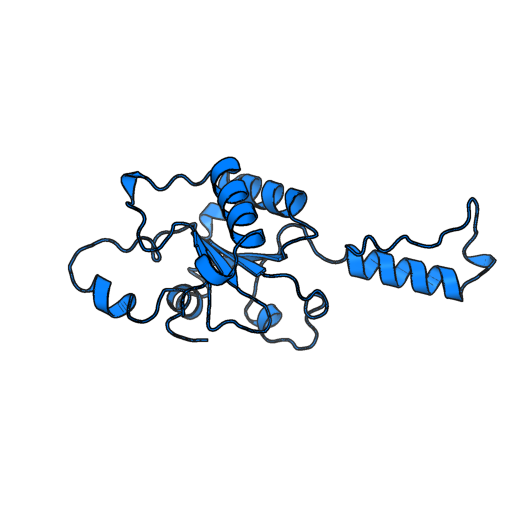-5.200 -0.596 3.289 1.00 89.00 91 MET A N 1
ATOM 763 C CA . MET A 1 91 ? -4.278 -1.062 4.326 1.00 89.00 91 MET A CA 1
ATOM 764 C C . MET A 1 91 ? -2.871 -0.626 3.951 1.00 89.00 91 MET A C 1
ATOM 766 O O . MET A 1 91 ? -2.441 -0.919 2.844 1.00 89.00 91 MET A O 1
ATOM 770 N N . VAL A 1 92 ? -2.145 0.052 4.838 1.00 91.44 92 VAL A N 1
ATOM 771 C CA . VAL A 1 92 ? -0.765 0.460 4.547 1.00 91.44 92 VAL A CA 1
ATOM 772 C C . VAL A 1 92 ? 0.195 -0.448 5.284 1.00 91.44 92 VAL A C 1
ATOM 774 O O . VAL A 1 92 ? 0.154 -0.557 6.513 1.00 91.44 92 VAL A O 1
ATOM 777 N N . VAL A 1 93 ? 1.071 -1.096 4.526 1.00 91.00 93 VAL A N 1
ATOM 778 C CA . VAL A 1 93 ? 2.120 -1.949 5.061 1.00 91.00 93 VAL A CA 1
ATOM 779 C C . VAL A 1 93 ? 3.486 -1.570 4.511 1.00 91.00 93 VAL A C 1
ATOM 781 O O . VAL A 1 93 ? 3.602 -1.055 3.405 1.00 91.00 93 VAL A O 1
ATOM 784 N N . THR A 1 94 ? 4.538 -1.847 5.274 1.00 92.56 94 THR A N 1
ATOM 785 C CA . THR A 1 94 ? 5.928 -1.709 4.817 1.00 92.56 94 THR A CA 1
ATOM 786 C C . THR A 1 94 ? 6.590 -3.075 4.694 1.00 92.56 94 THR A C 1
ATOM 788 O O . THR A 1 94 ? 6.386 -3.945 5.537 1.00 92.56 94 THR A O 1
ATOM 791 N N . LEU A 1 95 ? 7.402 -3.262 3.657 1.00 91.25 95 LEU A N 1
ATOM 792 C CA . LEU A 1 95 ? 8.220 -4.445 3.421 1.00 91.25 95 LEU A CA 1
ATOM 793 C C . LEU A 1 95 ? 9.687 -4.012 3.342 1.00 91.25 95 LEU A C 1
ATOM 795 O O . LEU A 1 95 ? 10.064 -3.225 2.474 1.00 91.25 95 LEU A O 1
ATOM 799 N N . ASN A 1 96 ? 10.515 -4.554 4.233 1.00 91.31 96 ASN A N 1
ATOM 800 C CA . ASN A 1 96 ? 11.957 -4.343 4.188 1.00 91.31 96 ASN A CA 1
ATOM 801 C C . ASN A 1 96 ? 12.579 -5.203 3.077 1.00 91.31 96 ASN A C 1
ATOM 803 O O . ASN A 1 96 ? 12.554 -6.435 3.146 1.00 91.31 96 ASN A O 1
ATOM 807 N N . VAL A 1 97 ? 13.143 -4.543 2.072 1.00 91.00 97 VAL A N 1
ATOM 808 C CA . VAL A 1 97 ? 13.669 -5.178 0.854 1.00 91.00 97 VAL A CA 1
ATOM 809 C C . VAL A 1 97 ? 14.969 -5.939 1.090 1.00 91.00 97 VAL A C 1
ATOM 811 O O . VAL A 1 97 ? 15.204 -6.936 0.418 1.00 91.00 97 VAL A O 1
ATOM 814 N N . ASP A 1 98 ? 15.760 -5.542 2.088 1.00 89.75 98 ASP A N 1
ATOM 815 C CA . ASP A 1 98 ? 17.003 -6.231 2.452 1.00 89.75 98 ASP A CA 1
ATOM 816 C C . ASP A 1 98 ? 16.701 -7.556 3.160 1.00 89.75 98 ASP A C 1
ATOM 818 O O . ASP A 1 98 ? 17.419 -8.541 3.001 1.00 89.75 98 ASP A O 1
ATOM 822 N N . MET A 1 99 ? 15.607 -7.596 3.930 1.00 88.25 99 MET A N 1
ATOM 823 C CA . MET A 1 99 ? 15.159 -8.814 4.613 1.00 88.25 99 MET A CA 1
ATOM 824 C C . MET A 1 99 ? 14.373 -9.754 3.693 1.00 88.25 99 MET A C 1
ATOM 826 O O . MET A 1 99 ? 14.446 -10.970 3.863 1.00 88.25 99 MET A O 1
ATOM 830 N N . TYR A 1 100 ? 13.623 -9.210 2.728 1.00 87.44 100 TYR A N 1
ATOM 831 C CA . TYR A 1 100 ? 12.753 -9.983 1.833 1.00 87.44 100 TYR A CA 1
ATOM 832 C C . TYR A 1 100 ? 12.993 -9.671 0.342 1.00 87.44 100 TYR A C 1
ATOM 834 O O . TYR A 1 100 ? 12.047 -9.334 -0.379 1.00 87.44 100 TYR A O 1
ATOM 842 N N . PRO A 1 101 ? 14.231 -9.819 -0.168 1.00 85.94 101 PRO A N 1
ATOM 843 C CA . PRO A 1 101 ? 14.588 -9.395 -1.524 1.00 85.94 101 PRO A CA 1
ATOM 844 C C . PRO A 1 101 ? 13.865 -10.197 -2.610 1.00 85.94 101 PRO A C 1
ATOM 846 O O . PRO A 1 101 ? 13.478 -9.642 -3.634 1.00 85.94 101 PRO A O 1
ATOM 849 N N . ALA A 1 102 ? 13.622 -11.492 -2.375 1.00 83.38 102 ALA A N 1
ATOM 850 C CA . ALA A 1 102 ? 12.898 -12.344 -3.318 1.00 83.38 102 ALA A CA 1
ATOM 851 C C . ALA A 1 102 ? 11.449 -11.874 -3.525 1.00 83.38 102 ALA A C 1
ATOM 853 O O . ALA A 1 102 ? 10.978 -11.841 -4.656 1.00 83.38 102 ALA A O 1
ATOM 854 N N . TRP A 1 103 ? 10.761 -11.459 -2.456 1.00 81.81 103 TRP A N 1
ATOM 855 C CA . TRP A 1 103 ? 9.407 -10.903 -2.560 1.00 81.81 103 TRP A CA 1
ATOM 856 C C . TRP A 1 103 ? 9.427 -9.525 -3.193 1.00 81.81 103 TRP A C 1
ATOM 858 O O . TRP A 1 103 ? 8.662 -9.252 -4.112 1.00 81.81 103 TRP A O 1
ATOM 868 N N . ALA A 1 104 ? 10.336 -8.664 -2.736 1.00 85.88 104 ALA A N 1
ATOM 869 C CA . ALA A 1 104 ? 10.462 -7.322 -3.279 1.00 85.88 104 ALA A CA 1
ATOM 870 C C . ALA A 1 104 ? 10.728 -7.330 -4.792 1.00 85.88 104 ALA A C 1
ATOM 872 O O . ALA A 1 104 ? 10.181 -6.503 -5.526 1.00 85.88 104 ALA A O 1
ATOM 873 N N . GLY A 1 105 ? 11.518 -8.302 -5.256 1.00 84.31 105 GLY A N 1
ATOM 874 C CA . GLY A 1 105 ? 11.845 -8.500 -6.661 1.00 84.31 105 GLY A CA 1
ATOM 875 C C . GLY A 1 105 ? 10.683 -8.983 -7.533 1.00 84.31 105 GLY A C 1
ATOM 876 O O . GLY A 1 105 ? 10.718 -8.752 -8.739 1.00 84.31 105 GLY A O 1
ATOM 877 N N . GLN A 1 106 ? 9.660 -9.612 -6.944 1.00 83.75 106 GLN A N 1
ATOM 878 C CA . GLN A 1 106 ? 8.491 -10.150 -7.656 1.00 83.75 106 GLN A CA 1
ATOM 879 C C . GLN A 1 106 ? 7.398 -9.107 -7.907 1.00 83.75 106 GLN A C 1
ATOM 881 O O . GLN A 1 106 ? 6.626 -9.245 -8.855 1.00 83.75 106 GLN A O 1
ATOM 886 N N . PHE A 1 107 ? 7.347 -8.037 -7.108 1.00 86.12 107 PHE A N 1
ATOM 887 C CA . PHE A 1 107 ? 6.406 -6.933 -7.310 1.00 86.12 107 PHE A CA 1
ATOM 888 C C . PHE A 1 107 ? 6.844 -6.030 -8.466 1.00 86.12 107 PHE A C 1
ATOM 890 O O . PHE A 1 107 ? 7.115 -4.853 -8.272 1.00 86.12 107 PHE A O 1
ATOM 897 N N . VAL A 1 108 ? 6.957 -6.556 -9.676 1.00 88.31 108 VAL A N 1
ATOM 898 C CA . VAL A 1 108 ? 7.265 -5.798 -10.895 1.00 88.31 108 VAL A CA 1
ATOM 899 C C . VAL A 1 108 ? 6.397 -6.321 -12.042 1.00 88.31 108 VAL A C 1
ATOM 901 O O . VAL A 1 108 ? 5.932 -7.458 -11.946 1.00 88.31 108 VAL A O 1
ATOM 904 N N . PRO A 1 109 ? 6.145 -5.536 -13.106 1.00 89.62 109 PRO A N 1
ATOM 905 C CA . PRO A 1 109 ? 5.388 -6.007 -14.262 1.00 89.62 109 PRO A CA 1
ATOM 906 C C . PRO A 1 109 ? 5.975 -7.283 -14.878 1.00 89.62 109 PRO A C 1
ATOM 908 O O . PRO A 1 109 ? 7.191 -7.460 -14.892 1.00 89.62 109 PRO A O 1
ATOM 911 N N . VAL A 1 110 ? 5.130 -8.146 -15.445 1.00 89.00 110 VAL A N 1
ATOM 912 C CA . VAL A 1 110 ? 5.590 -9.333 -16.192 1.00 89.00 110 VAL A CA 1
ATOM 913 C C . VAL A 1 110 ? 6.591 -8.944 -17.282 1.00 89.00 110 VAL A C 1
ATOM 915 O O . VAL A 1 110 ? 6.353 -8.021 -18.062 1.00 89.00 110 VAL A O 1
ATOM 918 N N . GLY A 1 111 ? 7.697 -9.683 -17.365 1.00 82.25 111 GLY A N 1
ATOM 919 C CA . GLY A 1 111 ? 8.775 -9.450 -18.322 1.00 82.25 111 GLY A CA 1
ATOM 920 C C . GLY A 1 111 ? 9.688 -8.269 -17.983 1.00 82.25 111 GLY A C 1
ATOM 921 O O . GLY A 1 111 ? 10.656 -8.040 -18.711 1.00 82.25 111 GLY A O 1
ATOM 922 N N . TYR A 1 112 ? 9.438 -7.544 -16.887 1.00 82.12 112 TYR A N 1
ATOM 923 C CA . TYR A 1 112 ? 10.248 -6.395 -16.479 1.00 82.12 112 TYR A CA 1
ATOM 924 C C . TYR A 1 112 ? 11.696 -6.802 -16.183 1.00 82.12 112 TYR A C 1
ATOM 926 O O . TYR A 1 112 ? 12.636 -6.125 -16.599 1.00 82.12 112 TYR A O 1
ATOM 934 N N . THR A 1 113 ? 11.896 -7.967 -15.568 1.00 77.44 113 THR A N 1
ATOM 935 C CA . THR A 1 113 ? 13.234 -8.529 -15.310 1.00 77.44 113 THR A CA 1
ATOM 936 C C . THR A 1 113 ? 14.062 -8.705 -16.588 1.00 77.44 113 THR A C 1
ATOM 938 O O . THR A 1 113 ? 15.259 -8.416 -16.602 1.00 77.44 113 THR A O 1
ATOM 941 N N . ASN A 1 114 ? 13.418 -9.105 -17.687 1.00 73.94 114 ASN A N 1
ATOM 942 C CA . ASN A 1 114 ? 14.068 -9.305 -18.982 1.00 73.94 114 ASN A CA 1
ATOM 943 C C . ASN A 1 114 ? 14.417 -7.976 -19.672 1.00 73.94 114 ASN A C 1
ATOM 945 O O . ASN A 1 114 ? 15.396 -7.913 -20.411 1.00 73.94 114 ASN A O 1
ATOM 949 N N . THR A 1 115 ? 13.653 -6.908 -19.416 1.00 67.94 115 THR A N 1
ATOM 950 C CA . THR A 1 115 ? 13.891 -5.583 -20.022 1.00 67.94 115 THR A CA 1
ATOM 951 C C . THR A 1 115 ? 15.105 -4.842 -19.453 1.00 67.94 115 THR A C 1
ATOM 953 O O . THR A 1 115 ? 15.681 -4.004 -20.136 1.00 67.94 115 THR A O 1
ATOM 956 N N . ILE A 1 116 ? 15.553 -5.184 -18.242 1.00 65.75 116 ILE A N 1
ATOM 957 C CA . ILE A 1 116 ? 16.619 -4.462 -17.518 1.00 65.75 116 ILE A CA 1
ATOM 958 C C . ILE A 1 116 ? 18.025 -4.959 -17.886 1.00 65.75 116 ILE A C 1
ATOM 960 O O . ILE A 1 116 ? 19.024 -4.338 -17.533 1.00 65.75 116 ILE A O 1
ATOM 964 N N . GLN A 1 117 ? 18.145 -6.052 -18.649 1.00 56.22 117 GLN A N 1
ATOM 965 C CA . GLN A 1 117 ? 19.449 -6.595 -19.059 1.00 56.22 117 GLN A CA 1
ATOM 966 C C . GLN A 1 117 ? 20.276 -5.647 -19.958 1.00 56.22 117 GLN A C 1
ATOM 968 O O . GLN A 1 117 ? 21.437 -5.941 -20.236 1.00 56.22 117 GLN A O 1
ATOM 973 N N . GLY A 1 118 ? 19.729 -4.501 -20.381 1.00 49.66 118 GLY A N 1
ATOM 974 C CA . GLY A 1 118 ? 20.442 -3.469 -21.131 1.00 49.66 118 GLY A CA 1
ATOM 975 C C . GLY A 1 118 ? 20.626 -2.165 -20.355 1.00 49.66 118 GLY A C 1
ATOM 976 O O . GLY A 1 118 ? 19.903 -1.226 -20.632 1.00 49.66 118 GLY A O 1
ATOM 977 N N . ASN A 1 119 ? 21.603 -2.086 -19.438 1.00 47.56 119 ASN A N 1
ATOM 978 C CA . ASN A 1 119 ? 22.205 -0.863 -18.851 1.00 47.56 119 ASN A CA 1
ATOM 979 C C . ASN A 1 119 ? 21.301 0.261 -18.283 1.00 47.56 119 ASN A C 1
ATOM 981 O O . ASN A 1 119 ? 21.832 1.251 -17.780 1.00 47.56 119 ASN A O 1
ATOM 985 N N . GLU A 1 120 ? 19.979 0.143 -18.316 1.00 55.56 120 GLU A N 1
ATOM 986 C CA . GLU A 1 120 ? 19.064 1.115 -17.730 1.00 55.56 120 GLU A CA 1
ATOM 987 C C . GLU A 1 120 ? 18.825 0.758 -16.267 1.00 55.56 120 GLU A C 1
ATOM 989 O O . GLU A 1 120 ? 18.344 -0.326 -15.927 1.00 55.56 120 GLU A O 1
ATOM 994 N N . GLU A 1 121 ? 19.187 1.670 -15.366 1.00 58.41 121 GLU A N 1
ATOM 995 C CA . GLU A 1 121 ? 18.884 1.485 -13.959 1.00 58.41 121 GLU A CA 1
ATOM 996 C C . GLU A 1 121 ? 17.349 1.427 -13.784 1.00 58.41 121 GLU A C 1
ATOM 998 O O . GLU A 1 121 ? 16.609 2.378 -14.048 1.00 58.41 121 GLU A O 1
ATOM 1003 N N . SER A 1 122 ? 16.853 0.288 -13.313 1.00 66.44 122 SER A N 1
ATOM 1004 C CA . SER A 1 122 ? 15.427 -0.007 -13.154 1.00 66.44 122 SER A CA 1
ATOM 1005 C C . SER A 1 122 ? 14.774 0.805 -12.038 1.00 66.44 122 SER A C 1
ATOM 1007 O O . SER A 1 122 ? 15.245 0.787 -10.901 1.00 66.44 122 SER A O 1
ATOM 1009 N N . LEU A 1 123 ? 13.691 1.526 -12.331 1.00 72.38 123 LEU A N 1
ATOM 1010 C CA . LEU A 1 123 ? 12.961 2.315 -11.331 1.00 72.38 123 LEU A CA 1
ATOM 1011 C C . LEU A 1 123 ? 12.309 1.471 -10.243 1.00 72.38 123 LEU A C 1
ATOM 1013 O O . LEU A 1 123 ? 12.276 1.885 -9.089 1.00 72.38 123 LEU A O 1
ATOM 1017 N N . LEU A 1 124 ? 11.816 0.282 -10.590 1.00 76.62 124 LEU A N 1
ATOM 1018 C CA . LEU A 1 124 ? 11.168 -0.593 -9.615 1.00 76.62 124 LEU A CA 1
ATOM 1019 C C . LEU A 1 124 ? 12.173 -1.431 -8.804 1.00 76.62 124 LEU A C 1
ATOM 1021 O O . LEU A 1 124 ? 11.766 -2.191 -7.928 1.00 76.62 124 LEU A O 1
ATOM 1025 N N . TYR A 1 125 ? 13.477 -1.264 -9.037 1.00 81.94 125 TYR A N 1
ATOM 1026 C CA . TYR A 1 125 ? 14.534 -1.718 -8.123 1.00 81.94 125 TYR A CA 1
ATOM 1027 C C . TYR A 1 125 ? 15.191 -0.570 -7.351 1.00 81.94 125 TYR A C 1
ATOM 1029 O O . TYR A 1 125 ? 16.186 -0.786 -6.664 1.00 81.94 125 TYR A O 1
ATOM 1037 N N . VAL A 1 126 ? 14.621 0.636 -7.428 1.00 84.19 126 VAL A N 1
ATOM 1038 C CA . VAL A 1 126 ? 14.970 1.755 -6.552 1.00 84.19 126 VAL A CA 1
ATOM 1039 C C . VAL A 1 126 ? 13.883 1.921 -5.506 1.00 84.19 126 VAL A C 1
ATOM 1041 O O . VAL A 1 126 ? 12.688 1.879 -5.798 1.00 84.19 126 VAL A O 1
ATOM 1044 N N . TYR A 1 127 ? 14.325 2.112 -4.271 1.00 87.94 127 TYR A N 1
ATOM 1045 C CA . TYR A 1 127 ? 13.466 2.255 -3.111 1.00 87.94 127 TYR A CA 1
ATOM 1046 C C . TYR A 1 127 ? 13.608 3.669 -2.528 1.00 87.94 127 TYR A C 1
ATOM 1048 O O . TYR A 1 127 ? 14.689 4.256 -2.601 1.00 87.94 127 TYR A O 1
ATOM 1056 N N . PRO A 1 128 ? 12.543 4.230 -1.935 1.00 91.00 128 PRO A N 1
ATOM 1057 C CA . PRO A 1 128 ? 11.255 3.594 -1.673 1.00 91.00 128 PRO A CA 1
ATOM 1058 C C . PRO A 1 128 ? 10.309 3.587 -2.885 1.00 91.00 128 PRO A C 1
ATOM 1060 O O . PRO A 1 128 ? 10.287 4.531 -3.671 1.00 91.00 128 PRO A O 1
ATOM 1063 N N . ARG A 1 129 ? 9.460 2.558 -2.986 1.00 91.44 129 ARG A N 1
ATOM 1064 C CA . ARG A 1 129 ? 8.348 2.506 -3.953 1.00 91.44 129 ARG A CA 1
ATOM 1065 C C . ARG A 1 129 ? 7.106 1.878 -3.336 1.00 91.44 129 ARG A C 1
ATOM 1067 O O . ARG A 1 129 ? 7.207 1.121 -2.372 1.00 91.44 129 ARG A O 1
ATOM 1074 N N . LEU A 1 130 ? 5.940 2.173 -3.895 1.00 94.06 130 LEU A N 1
ATOM 1075 C CA . LEU A 1 130 ? 4.662 1.638 -3.435 1.00 94.06 130 LEU A CA 1
ATOM 1076 C C . LEU A 1 130 ? 4.072 0.705 -4.490 1.00 94.06 130 LEU A C 1
ATOM 1078 O O . LEU A 1 130 ? 4.173 0.960 -5.690 1.00 94.06 130 LEU A O 1
ATOM 1082 N N . CYS A 1 131 ? 3.422 -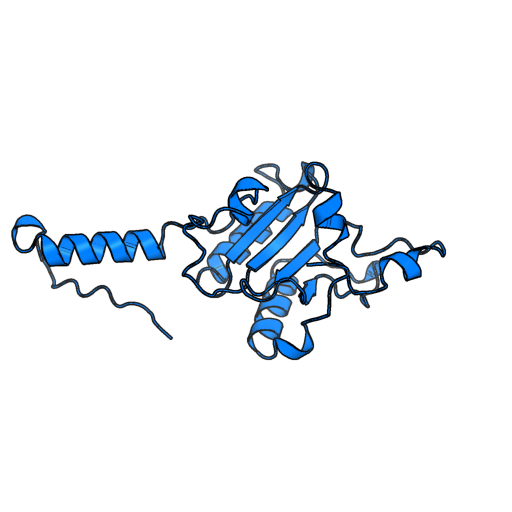0.353 -4.024 1.00 92.94 131 CYS A N 1
ATOM 1083 C CA . CYS A 1 131 ? 2.554 -1.194 -4.834 1.00 92.94 131 CYS A CA 1
ATOM 1084 C C . CYS A 1 131 ? 1.176 -1.249 -4.181 1.00 92.94 131 CYS A C 1
ATOM 1086 O O . CYS A 1 131 ? 1.097 -1.364 -2.962 1.00 92.94 131 CYS A O 1
ATOM 1088 N N . ILE A 1 132 ? 0.102 -1.196 -4.960 1.00 94.31 132 ILE A N 1
ATOM 1089 C CA . ILE A 1 132 ? -1.245 -1.499 -4.472 1.00 94.31 132 ILE A CA 1
ATOM 1090 C C . ILE A 1 132 ? -1.628 -2.870 -4.998 1.00 94.31 132 ILE A C 1
ATOM 1092 O O . ILE A 1 132 ? -1.597 -3.073 -6.209 1.00 94.31 132 ILE A O 1
ATOM 1096 N N . VAL A 1 133 ? -2.011 -3.778 -4.107 1.00 90.56 133 VAL A N 1
ATOM 1097 C CA . VAL A 1 133 ? -2.544 -5.099 -4.459 1.00 90.56 133 VAL A CA 1
ATOM 1098 C C . VAL A 1 133 ? -3.917 -5.299 -3.845 1.00 90.56 133 VAL A C 1
ATOM 1100 O O . VAL A 1 133 ? -4.207 -4.790 -2.761 1.00 90.56 133 VAL A O 1
ATOM 1103 N N . ASN A 1 134 ? -4.766 -6.067 -4.517 1.00 88.62 134 ASN A N 1
ATOM 1104 C CA . ASN A 1 134 ? -6.007 -6.525 -3.912 1.00 88.62 134 ASN A CA 1
ATOM 1105 C C . ASN A 1 134 ? -5.716 -7.780 -3.092 1.00 88.62 134 ASN A C 1
ATOM 1107 O O . ASN A 1 134 ? -4.979 -8.650 -3.541 1.00 88.62 134 ASN A O 1
ATOM 1111 N N . TRP A 1 135 ? -6.331 -7.917 -1.918 1.00 78.31 135 TRP A N 1
ATOM 1112 C CA . TRP A 1 135 ? -6.096 -9.073 -1.043 1.00 78.31 135 TRP A CA 1
ATOM 1113 C C . TRP A 1 135 ? -6.370 -10.428 -1.724 1.00 78.31 135 TRP A C 1
ATOM 1115 O O . TRP A 1 135 ? -5.701 -11.424 -1.467 1.00 78.31 135 TRP A O 1
ATOM 1125 N N . ASN A 1 136 ? -7.361 -10.461 -2.617 1.00 80.00 136 ASN A N 1
ATOM 1126 C CA . ASN A 1 136 ? -7.759 -11.665 -3.348 1.00 80.00 136 ASN A CA 1
ATOM 1127 C C . ASN A 1 136 ? -7.087 -11.790 -4.729 1.00 80.00 136 ASN A C 1
ATOM 1129 O O . ASN A 1 136 ? -7.324 -12.769 -5.431 1.00 80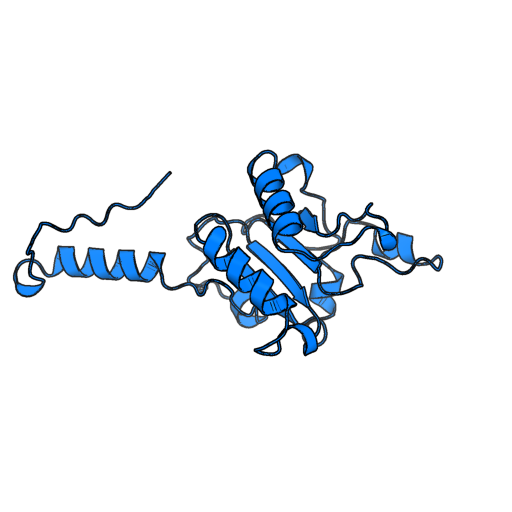.00 136 ASN A O 1
ATOM 1133 N N . ASP A 1 137 ? -6.273 -10.810 -5.128 1.00 84.56 137 ASP A N 1
ATOM 1134 C CA . ASP A 1 137 ? -5.556 -10.800 -6.402 1.00 84.56 137 ASP A CA 1
ATOM 1135 C C . ASP A 1 137 ? -4.186 -10.138 -6.228 1.00 84.56 137 ASP A C 1
ATOM 1137 O O . ASP A 1 137 ? -4.018 -8.927 -6.375 1.00 84.56 137 ASP A O 1
ATOM 1141 N N . HIS A 1 138 ? -3.202 -10.974 -5.905 1.00 79.19 138 HIS A N 1
ATOM 1142 C CA . HIS A 1 138 ? -1.797 -10.581 -5.812 1.00 79.19 138 HIS A CA 1
ATOM 1143 C C . HIS A 1 138 ? -1.072 -10.648 -7.168 1.00 79.19 138 HIS A C 1
ATOM 1145 O O . HIS A 1 138 ? 0.071 -10.203 -7.278 1.00 79.19 138 HIS A O 1
ATOM 1151 N N . SER A 1 139 ? -1.737 -11.180 -8.200 1.00 87.12 139 SER A N 1
ATOM 1152 C CA . SER A 1 139 ? -1.177 -11.322 -9.546 1.00 87.12 139 SER A CA 1
ATOM 1153 C C . SER A 1 139 ? -1.209 -10.014 -10.341 1.00 87.12 139 SER A C 1
ATOM 1155 O O . SER A 1 139 ? -0.567 -9.910 -11.387 1.00 87.12 139 SER A O 1
ATOM 1157 N N . HIS A 1 140 ? -1.913 -8.998 -9.831 1.00 92.38 140 HIS A N 1
ATOM 1158 C CA . HIS A 1 140 ? -1.926 -7.644 -10.368 1.00 92.38 140 HIS A CA 1
ATOM 1159 C C . HIS A 1 140 ? -1.572 -6.624 -9.292 1.00 92.38 140 HIS A C 1
ATOM 1161 O O . HIS A 1 140 ? -1.994 -6.727 -8.140 1.00 92.38 140 HIS A O 1
ATOM 1167 N N . ALA A 1 141 ? -0.819 -5.604 -9.688 1.00 93.50 141 ALA A N 1
ATOM 1168 C CA . ALA A 1 141 ? -0.480 -4.495 -8.818 1.00 93.50 141 ALA A CA 1
ATOM 1169 C C . ALA A 1 141 ? -0.491 -3.168 -9.575 1.00 93.50 141 ALA A C 1
ATOM 1171 O O . ALA A 1 141 ? -0.123 -3.105 -10.748 1.00 93.50 141 ALA A O 1
ATOM 1172 N N . ALA A 1 142 ? -0.872 -2.100 -8.881 1.00 94.94 142 ALA A N 1
ATOM 1173 C CA . ALA A 1 142 ? -0.591 -0.740 -9.321 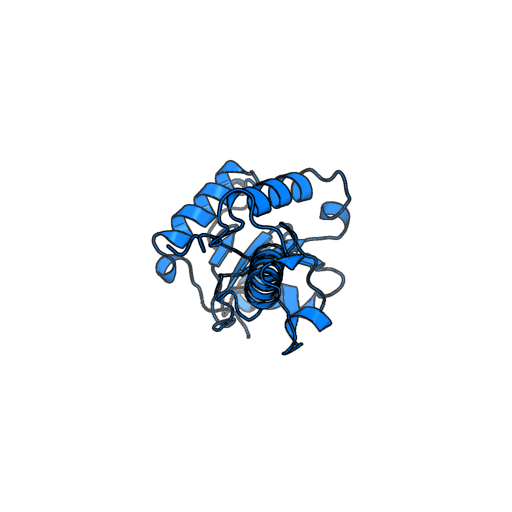1.00 94.94 142 ALA A CA 1
ATOM 1174 C C . ALA A 1 142 ? 0.738 -0.279 -8.729 1.00 94.94 142 ALA A C 1
ATOM 1176 O O . ALA A 1 142 ? 0.987 -0.497 -7.545 1.00 94.94 142 ALA A O 1
ATOM 1177 N N . PHE A 1 143 ? 1.577 0.381 -9.524 1.00 93.38 143 PHE A N 1
ATOM 1178 C CA . PHE A 1 143 ? 2.927 0.769 -9.117 1.00 93.38 143 PHE A CA 1
ATOM 1179 C C . PHE A 1 143 ? 3.072 2.279 -8.987 1.00 93.38 143 PHE A C 1
ATOM 1181 O O . PHE A 1 143 ? 2.620 3.039 -9.846 1.00 93.38 143 PHE A O 1
ATOM 1188 N N . TYR A 1 144 ? 3.765 2.696 -7.931 1.00 92.69 144 TYR A N 1
ATOM 1189 C CA . TYR A 1 144 ? 4.219 4.063 -7.752 1.00 92.69 144 TYR A CA 1
ATOM 1190 C C . TYR A 1 144 ? 5.717 4.088 -7.394 1.00 92.69 144 TYR A C 1
ATOM 1192 O O . TYR A 1 144 ? 6.093 3.569 -6.341 1.00 92.69 144 TYR A O 1
ATOM 1200 N N . PRO A 1 145 ? 6.581 4.697 -8.223 1.00 89.50 145 PRO A N 1
ATOM 1201 C CA . PRO A 1 145 ? 6.243 5.339 -9.494 1.00 89.50 145 PRO A CA 1
ATOM 1202 C C . PRO A 1 145 ? 5.722 4.337 -10.531 1.00 89.50 145 PRO A C 1
ATOM 1204 O O . PRO A 1 145 ? 5.907 3.127 -10.389 1.00 89.50 145 PRO A O 1
ATOM 1207 N N . SER A 1 146 ? 5.063 4.851 -11.574 1.00 87.31 146 SER A N 1
ATOM 1208 C CA . SER A 1 146 ? 4.648 4.008 -12.696 1.00 87.31 146 SER A CA 1
ATOM 1209 C C . SER A 1 146 ? 5.889 3.388 -13.354 1.00 87.31 146 SER A C 1
ATOM 1211 O O . SER A 1 146 ? 6.931 4.048 -13.420 1.00 87.31 146 SER A O 1
ATOM 1213 N N . PRO A 1 147 ? 5.807 2.153 -13.888 1.00 82.38 147 PRO A N 1
ATOM 1214 C CA . PRO A 1 147 ? 6.940 1.513 -14.556 1.00 82.38 147 PRO A CA 1
ATOM 1215 C C . PRO A 1 147 ? 7.445 2.305 -15.773 1.00 82.38 147 PRO A C 1
ATOM 1217 O O . PRO A 1 147 ? 8.568 2.092 -16.217 1.00 82.38 147 PRO A O 1
ATOM 1220 N N . HIS A 1 148 ? 6.612 3.206 -16.305 1.00 80.50 148 HIS A N 1
ATOM 1221 C CA . HIS A 1 148 ? 6.898 4.056 -17.462 1.00 80.50 148 HIS A CA 1
ATOM 1222 C C . HIS A 1 148 ? 7.337 5.480 -17.090 1.00 80.50 148 HIS A C 1
ATOM 1224 O O . HIS A 1 148 ? 7.536 6.309 -17.976 1.00 80.50 148 HIS A O 1
ATOM 1230 N N . THR A 1 149 ? 7.430 5.806 -15.799 1.00 79.81 149 THR A N 1
ATOM 1231 C CA . THR A 1 149 ? 7.899 7.121 -15.350 1.00 79.81 149 THR A CA 1
ATOM 1232 C C . THR A 1 149 ? 9.397 7.269 -15.625 1.00 79.81 149 THR A C 1
ATOM 1234 O O . THR A 1 149 ? 10.141 6.302 -15.546 1.00 79.81 149 THR A O 1
ATOM 1237 N N . ASP A 1 150 ? 9.859 8.476 -15.939 1.00 73.94 150 ASP A N 1
ATOM 1238 C CA . ASP A 1 150 ? 11.292 8.784 -15.986 1.00 73.94 150 ASP A CA 1
ATOM 1239 C C . ASP A 1 150 ? 11.818 9.007 -14.556 1.00 73.94 150 ASP A C 1
ATOM 1241 O O . ASP A 1 150 ? 11.183 9.691 -13.750 1.00 73.94 150 ASP A O 1
ATOM 1245 N N . ARG A 1 151 ? 13.002 8.472 -14.236 1.00 70.56 151 ARG A N 1
ATOM 1246 C CA . ARG A 1 151 ? 13.684 8.665 -12.943 1.00 70.56 151 ARG A CA 1
ATOM 1247 C C . ARG A 1 151 ? 13.796 10.118 -12.529 1.00 70.56 151 ARG A C 1
ATOM 1249 O O . ARG A 1 151 ? 13.630 10.433 -11.356 1.00 70.56 151 ARG A O 1
ATOM 1256 N N . THR A 1 152 ? 14.064 10.998 -13.483 1.00 71.12 152 THR A N 1
ATOM 1257 C CA . THR A 1 152 ? 14.220 12.434 -13.231 1.00 71.12 152 THR A CA 1
ATOM 1258 C C . THR A 1 152 ? 12.912 13.111 -12.814 1.00 71.12 152 THR A C 1
ATOM 1260 O O . THR A 1 152 ? 12.937 14.196 -12.237 1.00 71.12 152 THR A O 1
ATOM 1263 N N . GLN A 1 153 ? 11.774 12.461 -13.066 1.00 69.31 153 GLN A N 1
ATOM 1264 C CA . GLN A 1 153 ? 10.433 12.943 -12.740 1.00 69.31 153 GLN A CA 1
ATOM 1265 C C . GLN A 1 153 ? 9.853 12.276 -11.489 1.00 69.31 153 GLN A C 1
ATOM 1267 O O . GLN A 1 153 ? 8.757 12.634 -11.052 1.00 69.31 153 GLN A O 1
ATOM 1272 N N . PHE A 1 154 ? 10.562 11.309 -10.898 1.00 79.44 154 PHE A N 1
ATOM 1273 C CA . PHE A 1 154 ? 10.109 10.652 -9.683 1.00 79.44 154 PHE A CA 1
ATOM 1274 C C . PHE A 1 154 ? 10.195 11.606 -8.489 1.00 79.44 154 PHE A C 1
ATOM 1276 O O . PHE A 1 154 ? 11.273 12.026 -8.071 1.00 79.44 154 PHE A O 1
ATOM 1283 N N . ILE A 1 155 ? 9.036 11.920 -7.913 1.00 81.12 155 ILE A N 1
ATOM 1284 C CA . ILE A 1 155 ? 8.919 12.758 -6.722 1.00 81.12 155 ILE A CA 1
ATOM 1285 C C . ILE A 1 155 ? 8.165 11.964 -5.673 1.00 81.12 155 ILE A C 1
ATOM 1287 O O . ILE A 1 155 ? 6.978 11.715 -5.834 1.00 81.12 155 ILE A O 1
ATOM 1291 N N . PHE A 1 156 ? 8.829 11.616 -4.573 1.00 86.44 156 PHE A N 1
ATOM 1292 C CA . PHE A 1 156 ? 8.161 11.001 -3.433 1.00 86.44 156 PHE A CA 1
ATOM 1293 C C . PHE A 1 156 ? 7.652 12.086 -2.474 1.00 86.44 156 PHE A C 1
ATOM 1295 O O . PHE A 1 156 ? 8.393 12.579 -1.623 1.00 86.44 156 PHE A O 1
ATOM 1302 N N . SER A 1 157 ? 6.388 12.486 -2.625 1.00 92.44 157 SER A N 1
ATOM 1303 C CA . SER A 1 157 ? 5.729 13.474 -1.761 1.00 92.44 157 SER A CA 1
ATOM 1304 C C . SER A 1 157 ? 4.321 13.029 -1.376 1.00 92.44 157 SER A C 1
ATOM 1306 O O . SER A 1 157 ? 3.695 12.242 -2.087 1.00 92.44 157 SER A O 1
ATOM 1308 N N . LYS A 1 158 ? 3.804 13.566 -0.264 1.00 94.31 158 LYS A N 1
ATOM 1309 C CA . LYS A 1 158 ? 2.434 13.295 0.191 1.00 94.31 158 LYS A CA 1
ATOM 1310 C C . LYS A 1 158 ? 1.411 13.578 -0.910 1.00 94.31 158 LYS A C 1
ATOM 1312 O O . LYS A 1 158 ? 0.627 12.699 -1.230 1.00 94.31 158 LYS A O 1
ATOM 1317 N N . ASP A 1 159 ? 1.478 14.748 -1.541 1.00 95.56 159 ASP A N 1
ATOM 1318 C CA . ASP A 1 159 ? 0.511 15.151 -2.570 1.00 95.56 159 ASP A CA 1
ATOM 1319 C C . ASP A 1 159 ? 0.523 14.218 -3.786 1.00 95.56 159 ASP A C 1
ATOM 1321 O O . ASP A 1 159 ? -0.531 13.849 -4.306 1.00 95.56 159 ASP A O 1
ATOM 1325 N N . ALA A 1 160 ? 1.713 13.803 -4.230 1.00 93.81 160 ALA A N 1
ATOM 1326 C CA . ALA A 1 160 ? 1.847 12.919 -5.380 1.00 93.81 160 ALA A CA 1
ATOM 1327 C C . ALA A 1 160 ? 1.335 11.502 -5.070 1.00 93.81 160 ALA A C 1
ATOM 1329 O O . ALA A 1 160 ? 0.672 10.892 -5.910 1.00 93.81 160 ALA A O 1
ATOM 1330 N N . ILE A 1 161 ? 1.574 11.010 -3.850 1.00 95.50 161 ILE A N 1
ATOM 1331 C CA . ILE A 1 161 ? 1.047 9.723 -3.383 1.00 95.50 161 ILE A CA 1
ATOM 1332 C C . ILE A 1 161 ? -0.469 9.803 -3.206 1.00 95.50 161 ILE A C 1
ATOM 1334 O O . ILE A 1 161 ? -1.176 8.966 -3.756 1.00 95.50 161 ILE A O 1
ATOM 1338 N N . SER A 1 162 ? -0.994 10.819 -2.513 1.00 96.38 162 SER A N 1
ATOM 1339 C CA . SER A 1 162 ? -2.438 11.013 -2.338 1.00 96.38 162 SER A CA 1
ATOM 1340 C C . SER A 1 162 ? -3.152 11.079 -3.684 1.00 96.38 162 SER A C 1
ATOM 1342 O O . SER A 1 162 ? -4.193 10.446 -3.852 1.00 96.38 162 SER A O 1
ATOM 1344 N N . LYS A 1 163 ? -2.575 11.775 -4.673 1.00 95.56 163 LYS A N 1
ATOM 1345 C CA . LYS A 1 163 ? -3.103 11.795 -6.039 1.00 95.56 163 LYS A CA 1
ATOM 1346 C C . LYS A 1 163 ? -3.139 10.398 -6.658 1.00 95.56 163 LYS A C 1
ATOM 1348 O O . LYS A 1 163 ? -4.195 9.987 -7.122 1.00 95.56 163 LYS A O 1
ATOM 1353 N N . PHE A 1 164 ? -2.031 9.661 -6.619 1.00 95.31 164 PHE A N 1
ATOM 1354 C CA . PHE A 1 164 ? -1.977 8.286 -7.120 1.00 95.31 164 PHE A CA 1
ATOM 1355 C C . PHE A 1 164 ? -3.039 7.384 -6.467 1.00 95.31 164 PHE A C 1
ATOM 1357 O O . PHE A 1 164 ? -3.743 6.659 -7.165 1.00 95.31 164 PHE A O 1
ATOM 1364 N N . LEU A 1 165 ? -3.211 7.470 -5.144 1.00 96.62 165 LEU A N 1
ATOM 1365 C CA . LEU A 1 165 ? -4.210 6.688 -4.412 1.00 96.62 165 LEU A CA 1
ATOM 1366 C C . LEU A 1 165 ? -5.647 7.070 -4.786 1.00 96.62 165 LEU A C 1
ATOM 1368 O O . LEU A 1 165 ? -6.505 6.198 -4.913 1.00 96.62 165 LEU A O 1
ATOM 1372 N N . LEU A 1 166 ? -5.928 8.363 -4.953 1.00 96.62 166 LEU A N 1
ATOM 1373 C CA . LEU A 1 166 ? -7.245 8.842 -5.371 1.00 96.62 166 LEU A CA 1
ATOM 1374 C C . LEU A 1 166 ? -7.569 8.424 -6.804 1.00 96.62 166 LEU A C 1
ATOM 1376 O O . LEU A 1 166 ? -8.688 7.976 -7.051 1.00 96.62 166 LEU A O 1
ATOM 1380 N N . ASP A 1 167 ? -6.606 8.535 -7.716 1.00 95.81 167 ASP A N 1
ATOM 1381 C CA . ASP A 1 167 ? -6.783 8.129 -9.108 1.00 95.81 167 ASP A CA 1
ATOM 1382 C C . ASP A 1 167 ? -7.013 6.601 -9.191 1.00 95.81 167 ASP A C 1
ATOM 1384 O O . ASP A 1 167 ? -7.950 6.152 -9.855 1.00 95.81 167 ASP A O 1
ATOM 1388 N N . PHE A 1 168 ? -6.270 5.801 -8.411 1.00 95.88 168 PHE A N 1
ATOM 1389 C CA . PHE A 1 168 ? -6.507 4.356 -8.285 1.00 95.88 168 PHE A CA 1
ATOM 1390 C C . PHE A 1 168 ? -7.919 4.034 -7.774 1.00 95.88 168 PHE A C 1
ATOM 1392 O O . PHE A 1 168 ? -8.578 3.149 -8.308 1.00 95.88 168 PHE A O 1
ATOM 1399 N N . LEU A 1 169 ? -8.417 4.743 -6.754 1.00 94.62 169 LEU A N 1
ATOM 1400 C CA . LEU A 1 169 ? -9.773 4.516 -6.232 1.00 94.62 169 LEU A CA 1
ATOM 1401 C C . LEU A 1 169 ? -10.870 4.841 -7.255 1.00 94.62 169 LEU A C 1
ATOM 1403 O O . LEU A 1 169 ? -11.962 4.280 -7.169 1.00 94.62 169 LEU A O 1
ATOM 1407 N N . GLN A 1 170 ? -10.610 5.760 -8.187 1.00 95.25 170 GLN A N 1
ATOM 1408 C CA . GLN A 1 170 ? -11.560 6.125 -9.237 1.00 95.25 170 GLN A CA 1
ATOM 1409 C C . GLN A 1 170 ? -11.565 5.109 -10.381 1.00 95.25 170 GLN A C 1
ATOM 1411 O O . GLN A 1 170 ? -12.636 4.768 -10.884 1.00 95.25 170 GLN A O 1
ATOM 1416 N N . GLN A 1 171 ? -10.387 4.639 -10.798 1.00 93.88 171 GLN A N 1
ATOM 1417 C CA . GLN A 1 171 ? -10.212 3.786 -11.977 1.00 93.88 171 GLN A CA 1
ATOM 1418 C C . GLN A 1 171 ? -9.192 2.663 -11.718 1.00 93.88 171 GLN A C 1
ATOM 1420 O O . GLN A 1 171 ? -8.143 2.620 -12.354 1.00 93.88 171 GLN A O 1
ATOM 1425 N N . PRO A 1 172 ? -9.469 1.709 -10.812 1.00 90.81 172 PRO A N 1
ATOM 1426 C CA . PRO A 1 172 ? -8.462 0.735 -10.375 1.00 90.81 172 PRO A CA 1
ATOM 1427 C C . PRO A 1 172 ? -7.938 -0.140 -11.523 1.00 90.81 172 PRO A C 1
ATOM 1429 O O . PRO A 1 172 ? -6.745 -0.426 -11.593 1.00 90.81 172 PRO A O 1
ATOM 1432 N N . ASN A 1 173 ? -8.812 -0.512 -12.461 1.00 90.56 173 ASN A N 1
ATOM 1433 C CA . ASN A 1 173 ? -8.464 -1.370 -13.598 1.00 90.56 173 ASN A CA 1
ATOM 1434 C C . ASN A 1 173 ? -7.440 -0.738 -14.550 1.00 90.56 173 ASN A C 1
ATOM 1436 O O . ASN A 1 173 ? -6.718 -1.473 -15.214 1.00 90.56 173 ASN A O 1
ATOM 1440 N N . ASP A 1 174 ? -7.348 0.593 -14.593 1.00 91.75 174 ASP A N 1
ATOM 1441 C CA . ASP A 1 174 ? -6.419 1.301 -15.483 1.00 91.75 174 ASP A CA 1
ATOM 1442 C C . ASP A 1 174 ? -4.990 1.325 -14.915 1.00 91.75 174 ASP A C 1
ATOM 1444 O O . ASP A 1 174 ? -4.025 1.563 -15.639 1.00 91.75 174 ASP A O 1
ATOM 1448 N N . TYR A 1 175 ? -4.847 1.052 -13.615 1.00 92.31 175 TYR A N 1
ATOM 1449 C CA . TYR A 1 175 ? -3.569 1.056 -12.906 1.00 92.31 175 TYR A CA 1
ATOM 1450 C C . TYR A 1 175 ? -3.028 -0.347 -12.624 1.00 92.31 175 TYR A C 1
ATOM 1452 O O . TYR A 1 175 ? -1.827 -0.498 -12.398 1.00 92.31 175 TYR A O 1
ATOM 1460 N N . LEU A 1 176 ? -3.893 -1.363 -12.595 1.00 92.81 176 LEU A N 1
ATOM 1461 C CA . LEU A 1 176 ? -3.513 -2.739 -12.291 1.00 92.81 176 LEU A CA 1
ATOM 1462 C C . LEU A 1 176 ? -2.759 -3.375 -13.464 1.00 92.81 176 LEU A C 1
ATOM 1464 O O . LEU A 1 176 ? -3.297 -3.572 -14.550 1.00 92.81 176 LEU A O 1
ATOM 1468 N N . ILE A 1 177 ? -1.506 -3.746 -13.214 1.00 92.31 177 ILE A N 1
ATOM 1469 C CA . ILE A 1 177 ? -0.628 -4.413 -14.174 1.00 92.31 177 ILE A CA 1
ATOM 1470 C C . ILE A 1 177 ? -0.276 -5.793 -13.630 1.00 92.31 177 ILE A C 1
ATOM 1472 O O . ILE A 1 177 ? -0.003 -5.951 -12.440 1.00 92.31 177 ILE A O 1
ATOM 1476 N N . LYS A 1 178 ? -0.258 -6.795 -14.511 1.00 91.62 178 LYS A N 1
ATOM 1477 C CA . LYS A 1 178 ? 0.124 -8.160 -14.149 1.00 91.62 178 LYS A CA 1
ATOM 1478 C C . LYS A 1 178 ? 1.571 -8.202 -13.648 1.00 91.62 178 LYS A C 1
ATOM 1480 O O . LYS A 1 178 ? 2.462 -7.672 -14.316 1.00 91.62 178 LYS A O 1
ATOM 1485 N N . THR A 1 179 ? 1.801 -8.836 -12.504 1.00 88.19 179 THR A N 1
ATOM 1486 C CA . THR A 1 179 ? 3.114 -8.955 -11.855 1.00 88.19 179 THR A CA 1
ATOM 1487 C C . THR A 1 179 ? 3.842 -10.239 -12.268 1.00 88.19 179 THR A C 1
ATOM 1489 O O . THR A 1 179 ? 3.199 -11.190 -12.717 1.00 88.19 179 THR A O 1
ATOM 1492 N N . GLU A 1 180 ? 5.181 -10.274 -12.162 1.00 78.00 180 GLU A N 1
ATOM 1493 C CA . GLU A 1 180 ? 6.001 -11.433 -12.574 1.00 78.00 180 GLU A CA 1
ATOM 1494 C C . GLU A 1 180 ? 5.537 -12.733 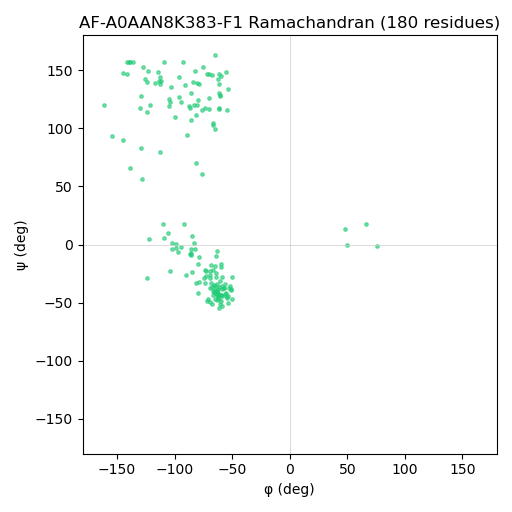-11.914 1.00 78.00 180 GLU A C 1
ATOM 1496 O O . GLU A 1 180 ? 5.410 -13.731 -12.613 1.00 78.00 180 GLU A O 1
ATOM 1501 N N . HIS A 1 181 ? 5.233 -12.732 -10.611 1.00 63.69 181 HIS A N 1
ATOM 1502 C CA . HIS A 1 181 ? 4.669 -13.897 -9.926 1.00 63.69 181 HIS A CA 1
ATOM 1503 C C . HIS A 1 181 ? 4.004 -13.529 -8.593 1.00 63.69 181 HIS A C 1
ATOM 1505 O O . HIS A 1 181 ? 4.692 -13.096 -7.669 1.00 63.69 181 HIS A O 1
ATOM 1511 N N . PHE A 1 182 ? 2.701 -13.812 -8.492 1.00 52.53 182 PHE A N 1
ATOM 1512 C CA . PHE A 1 182 ? 1.995 -14.225 -7.276 1.00 52.53 182 PHE A CA 1
ATOM 1513 C C . PHE A 1 182 ? 0.733 -15.013 -7.645 1.00 52.53 182 PHE A C 1
ATOM 1515 O O . PHE A 1 182 ? 0.085 -14.640 -8.651 1.00 52.53 182 PHE A O 1
#

Radius of gyration: 18.96 Å; Cα contacts (8 Å, |Δi|>4): 220; chains: 1; bounding box: 50×32×54 Å

Mean predicted aligned error: 8.48 Å

Secondary structure (DSSP, 8-state):
-------PPTT--GGG-HHHHHHHHHHHHHHH-S-SSEE--HHHHH-TT-TTGGG---EEEEEE-GGGGSTT-HHHHHHHHHHHHTTTT-EEEEEETTT-HHHHHHSSBTTHHHHTTSSPPPGGGSSSEEEEEETTEEEEEEEES-TTS-GGG----HHHHHHHHHHHHH-HHHH-EEBS--

Solvent-accessible surface area (backbone atoms only — not comparable to full-atom values): 10729 Å² total; per-residue (Å²): 141,78,81,79,73,74,89,70,61,91,89,69,54,52,91,80,39,58,67,62,42,51,52,47,52,52,50,52,44,68,76,59,69,66,59,44,58,37,82,58,46,79,67,60,75,72,38,91,80,36,90,67,69,84,64,84,43,37,33,36,40,33,40,26,49,70,79,50,66,39,96,80,28,70,59,39,55,42,49,41,53,48,15,60,76,36,48,95,65,36,41,36,30,36,36,49,33,84,84,37,47,73,62,52,67,28,73,38,50,58,67,46,78,70,66,44,78,65,90,51,86,54,68,84,80,46,68,72,31,38,33,39,28,40,85,94,40,62,36,32,32,26,53,40,72,49,93,84,59,55,77,92,71,66,67,96,44,58,69,56,48,54,46,53,56,53,50,36,75,74,44,47,78,83,48,49,37,52,28,59,63,93

pLDDT: mean 81.7, std 13.16, range [30.97, 96.62]